Protein AF-A0A838S126-F1 (afdb_monomer)

Foldseek 3Di:
DPPPQALVNLVVLLVVLVVLLVVLVVVLVVPPDDPVVNVVSVVVNVVSVVSNLVSLVSSLVRQLVVLQVVLVVDDDLVSSLVSLVVNLVSLVVSCVVVVPPVVSVVSNLVSLQVNLVSQLVVLQVQLVVCVVVVVLVSSLVSLVSSLVSLPDPSHDPVCSVVSCVVSVVVNVVSVVCVVVPPDDDD

Mean predicted aligned error: 6.33 Å

Radius of gyration: 25.93 Å; Cα contacts (8 Å, |Δi|>4): 165; chains: 1; bounding box: 56×27×92 Å

Structure (mmCIF, N/CA/C/O backbone):
data_AF-A0A838S126-F1
#
_entry.id   AF-A0A838S126-F1
#
loop_
_atom_site.group_PDB
_atom_site.id
_atom_site.type_symbol
_atom_site.label_atom_id
_atom_site.label_alt_id
_atom_site.label_comp_id
_atom_site.label_asym_id
_atom_site.label_entity_id
_atom_site.label_seq_id
_atom_site.pdbx_PDB_ins_code
_atom_site.Cartn_x
_atom_site.Cartn_y
_atom_site.Cartn_z
_atom_site.occupancy
_atom_site.B_iso_or_equiv
_atom_site.auth_seq_id
_atom_site.auth_comp_id
_atom_site.auth_asym_id
_atom_site.auth_atom_id
_atom_site.pdbx_PDB_model_num
ATOM 1 N N . ALA A 1 1 ? 30.895 6.849 -4.716 1.00 35.38 1 ALA A N 1
ATOM 2 C CA . ALA A 1 1 ? 29.473 6.987 -4.363 1.00 35.38 1 ALA A CA 1
ATOM 3 C C . ALA A 1 1 ? 28.722 7.156 -5.668 1.00 35.38 1 ALA A C 1
ATOM 5 O O . ALA A 1 1 ? 28.837 8.210 -6.279 1.00 35.38 1 ALA A O 1
ATOM 6 N N . GLU A 1 2 ? 28.091 6.093 -6.163 1.00 40.19 2 GLU A N 1
ATOM 7 C CA . GLU A 1 2 ? 27.187 6.204 -7.308 1.00 40.19 2 GLU A CA 1
ATOM 8 C C . GLU A 1 2 ? 26.081 7.178 -6.904 1.00 40.19 2 GLU A C 1
ATOM 10 O O . GLU A 1 2 ? 25.404 6.978 -5.895 1.00 40.19 2 GLU A O 1
ATOM 15 N N . THR A 1 3 ? 25.970 8.292 -7.619 1.00 45.38 3 THR A N 1
ATOM 16 C CA . THR A 1 3 ? 24.831 9.200 -7.516 1.00 45.38 3 THR A CA 1
ATOM 17 C C . THR A 1 3 ? 23.592 8.384 -7.843 1.00 45.38 3 THR A C 1
ATOM 19 O O . THR A 1 3 ? 23.344 8.105 -9.014 1.00 45.38 3 THR A O 1
ATOM 22 N N . ALA A 1 4 ? 22.870 7.925 -6.819 1.00 55.38 4 ALA A N 1
ATOM 23 C CA . ALA A 1 4 ? 21.638 7.182 -7.016 1.00 55.38 4 ALA A CA 1
ATOM 24 C C . ALA A 1 4 ? 20.700 8.052 -7.857 1.00 55.38 4 ALA A C 1
ATOM 26 O O . ALA A 1 4 ? 20.307 9.141 -7.433 1.00 55.38 4 ALA A O 1
ATOM 27 N N . SER A 1 5 ? 20.423 7.594 -9.076 1.00 73.25 5 SER A N 1
ATOM 28 C CA . SER A 1 5 ? 19.479 8.230 -9.988 1.00 73.25 5 SER A CA 1
ATOM 29 C C . SER A 1 5 ? 18.145 8.380 -9.255 1.00 73.25 5 SER A C 1
ATOM 31 O O . SER A 1 5 ? 17.682 7.431 -8.621 1.00 73.25 5 SER A O 1
ATOM 33 N N . SER A 1 6 ? 17.534 9.568 -9.276 1.00 89.38 6 SER A N 1
ATOM 34 C CA . SER A 1 6 ? 16.227 9.759 -8.638 1.00 89.38 6 SER A CA 1
ATOM 35 C C . SER A 1 6 ? 15.175 8.868 -9.315 1.00 89.38 6 SER A C 1
ATOM 37 O O . SER A 1 6 ? 15.315 8.569 -10.504 1.00 89.38 6 SER A O 1
ATOM 39 N N . PRO A 1 7 ? 14.092 8.465 -8.629 1.00 91.62 7 PRO A N 1
ATOM 40 C 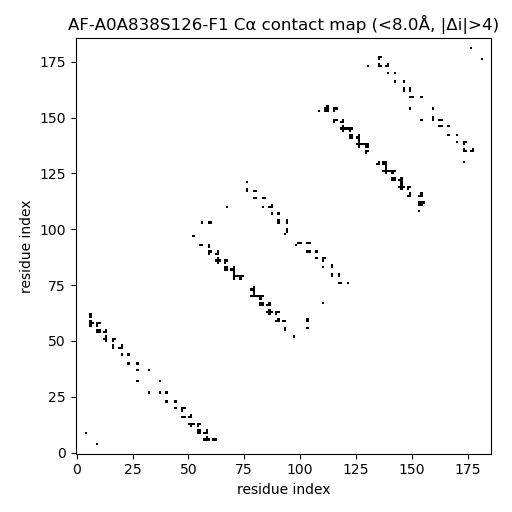CA . PRO A 1 7 ? 13.011 7.732 -9.285 1.00 91.62 7 PRO A CA 1
ATOM 41 C C . PRO A 1 7 ? 12.514 8.454 -10.543 1.00 91.62 7 PRO A C 1
ATOM 43 O O . PRO A 1 7 ? 12.372 7.825 -11.588 1.00 91.62 7 PRO A O 1
ATOM 46 N N . ASP A 1 8 ? 12.353 9.777 -10.473 1.00 92.94 8 ASP A N 1
ATOM 47 C CA . ASP A 1 8 ? 11.907 10.602 -11.602 1.00 92.94 8 ASP A CA 1
ATOM 48 C C . ASP A 1 8 ? 12.827 10.461 -12.822 1.00 92.94 8 ASP A C 1
ATOM 50 O O . ASP A 1 8 ? 12.349 10.282 -13.936 1.00 92.94 8 ASP A O 1
ATOM 54 N N . SER A 1 9 ? 14.146 10.395 -12.618 1.00 95.31 9 SER A N 1
ATOM 55 C CA . SER A 1 9 ? 15.081 10.173 -13.726 1.00 95.31 9 SER A CA 1
ATOM 56 C C . SER A 1 9 ? 14.910 8.802 -14.396 1.00 95.31 9 SER A C 1
ATOM 58 O O . SER A 1 9 ? 15.091 8.683 -15.605 1.00 95.31 9 SER A O 1
ATOM 60 N N . HIS A 1 10 ? 14.518 7.759 -13.652 1.00 95.81 10 HIS A N 1
ATOM 61 C CA . HIS A 1 10 ? 14.175 6.472 -14.263 1.00 95.81 10 HIS A CA 1
ATOM 62 C C . HIS A 1 10 ? 12.886 6.572 -15.085 1.00 95.81 10 HIS A C 1
ATOM 64 O O . HIS A 1 10 ? 12.816 5.973 -16.158 1.00 95.81 10 HIS A O 1
ATOM 70 N N . LEU A 1 11 ? 11.895 7.337 -14.623 1.00 96.00 11 LEU A N 1
ATOM 71 C CA . LEU A 1 11 ? 10.655 7.551 -15.368 1.00 96.00 11 LEU A CA 1
ATOM 72 C C . LEU A 1 11 ? 10.898 8.326 -16.671 1.00 96.00 11 LEU A C 1
ATOM 74 O O . LEU A 1 11 ? 10.398 7.928 -17.722 1.00 96.00 11 LEU A O 1
ATOM 78 N N . ASP A 1 12 ? 11.731 9.366 -16.629 1.00 96.88 12 ASP A N 1
ATOM 79 C CA . ASP A 1 12 ? 12.109 10.140 -17.815 1.00 96.88 12 ASP A CA 1
ATOM 80 C C . ASP A 1 12 ? 12.783 9.254 -18.871 1.00 96.88 12 ASP A C 1
ATOM 82 O O . ASP A 1 12 ? 12.416 9.267 -20.049 1.00 96.88 12 ASP A O 1
ATOM 86 N N . VAL A 1 13 ? 13.740 8.417 -18.450 1.00 97.06 13 VAL A N 1
ATOM 87 C CA . VAL A 1 13 ? 14.424 7.494 -19.368 1.00 97.06 13 VAL A CA 1
ATOM 88 C C . VAL A 1 13 ? 13.472 6.430 -19.913 1.00 97.06 13 VAL A C 1
ATOM 90 O O . VAL A 1 13 ? 13.573 6.075 -21.090 1.00 97.06 13 VAL A O 1
ATOM 93 N N . PHE A 1 14 ? 12.519 5.950 -19.113 1.00 97.12 14 PHE A N 1
ATOM 94 C CA . PHE A 1 14 ? 11.459 5.070 -19.602 1.00 97.12 14 PHE A CA 1
ATOM 95 C C . PHE A 1 14 ? 10.656 5.732 -20.732 1.00 97.12 14 PHE A C 1
ATOM 97 O O . PHE A 1 14 ? 10.507 5.127 -21.794 1.00 97.12 14 PHE A O 1
ATOM 104 N N . HIS A 1 15 ? 10.230 6.987 -20.573 1.00 97.19 15 HIS A N 1
ATOM 105 C CA . HIS A 1 15 ? 9.518 7.711 -21.630 1.00 97.19 15 HIS A CA 1
ATOM 106 C C . HIS A 1 15 ? 10.374 7.925 -22.886 1.00 97.19 15 HIS A C 1
ATOM 108 O O . HIS A 1 15 ? 9.878 7.775 -24.003 1.00 97.19 15 HIS A O 1
ATOM 114 N N . PHE A 1 16 ? 11.680 8.182 -22.746 1.00 97.50 16 PHE A N 1
ATOM 115 C CA . PHE A 1 16 ? 12.584 8.201 -23.903 1.00 97.50 16 PHE A CA 1
ATOM 116 C C . PHE A 1 16 ? 12.681 6.838 -24.601 1.00 97.50 16 PHE A C 1
ATOM 118 O O . PHE A 1 16 ? 12.715 6.790 -25.833 1.00 97.50 16 PHE A O 1
ATOM 125 N N . CYS A 1 17 ? 12.686 5.732 -23.848 1.00 96.88 17 CYS A N 1
ATOM 126 C CA . CYS A 1 17 ? 12.650 4.388 -24.428 1.00 96.88 17 CYS A CA 1
ATOM 127 C C . CYS A 1 17 ? 11.356 4.159 -25.219 1.00 96.88 17 CYS A C 1
ATOM 129 O O . CYS A 1 17 ? 11.428 3.676 -26.349 1.00 96.88 17 CYS A O 1
ATOM 131 N N . GLN A 1 18 ? 10.201 4.550 -24.673 1.00 96.50 18 GLN A N 1
ATOM 132 C CA . GLN A 1 18 ? 8.909 4.434 -25.360 1.00 96.50 18 GLN A CA 1
ATOM 133 C C . GLN A 1 18 ? 8.902 5.216 -26.677 1.00 96.50 18 GLN A C 1
ATOM 135 O O . GLN A 1 18 ? 8.665 4.634 -27.735 1.00 96.50 18 GLN A O 1
ATOM 140 N N . ASN A 1 19 ? 9.293 6.493 -26.639 1.00 96.69 19 ASN A N 1
ATOM 141 C CA . ASN A 1 19 ? 9.366 7.346 -27.829 1.00 96.69 19 ASN A CA 1
ATOM 142 C C . ASN A 1 19 ? 10.297 6.760 -28.909 1.00 96.69 19 ASN A C 1
ATOM 144 O O . ASN A 1 19 ? 10.014 6.813 -30.111 1.00 96.69 19 ASN A O 1
ATOM 148 N N . TYR A 1 20 ? 11.426 6.168 -28.501 1.00 95.94 20 TYR A N 1
ATOM 149 C CA . TYR A 1 20 ? 12.321 5.474 -29.426 1.00 95.94 20 TYR A CA 1
ATOM 150 C C . TYR A 1 20 ? 11.661 4.231 -30.041 1.00 95.94 20 TYR A C 1
ATOM 152 O O . TYR A 1 20 ? 11.766 4.000 -31.247 1.00 95.94 20 TYR A O 1
ATOM 160 N N . LEU A 1 21 ? 10.991 3.406 -29.235 1.00 95.56 21 LEU A N 1
ATOM 161 C CA . LEU A 1 21 ? 10.339 2.187 -29.714 1.00 95.56 21 LEU A CA 1
ATOM 162 C C . LEU A 1 21 ? 9.198 2.496 -30.687 1.00 95.56 21 LEU A C 1
ATOM 164 O O . LEU A 1 21 ? 9.102 1.822 -31.712 1.00 95.56 21 LEU A O 1
ATOM 168 N N . GLU A 1 22 ? 8.405 3.530 -30.411 1.00 95.00 22 GLU A N 1
ATOM 169 C CA . GLU A 1 22 ? 7.324 4.006 -31.280 1.00 95.00 22 GLU A CA 1
ATOM 170 C C . GLU A 1 22 ? 7.870 4.527 -32.617 1.00 95.00 22 GLU A C 1
ATOM 172 O O . GLU A 1 22 ? 7.528 4.000 -33.678 1.00 95.00 22 GLU A O 1
ATOM 177 N N . SER A 1 23 ? 8.814 5.473 -32.580 1.00 92.31 23 SER A N 1
ATOM 178 C CA . SER A 1 23 ? 9.401 6.056 -33.800 1.00 92.31 23 SER A CA 1
ATOM 179 C C . SER A 1 23 ? 10.120 5.022 -34.676 1.00 92.31 23 SER A C 1
ATOM 181 O O . SER A 1 23 ? 10.034 5.048 -35.908 1.00 92.31 23 SER A O 1
ATOM 183 N N . THR A 1 24 ? 10.815 4.058 -34.066 1.00 91.44 24 THR A N 1
ATOM 184 C CA . THR A 1 24 ? 11.485 2.985 -34.817 1.00 91.44 24 THR A CA 1
ATOM 185 C C . THR A 1 24 ? 10.523 1.923 -35.337 1.00 91.44 24 THR A C 1
ATOM 187 O O . THR A 1 24 ? 10.817 1.275 -36.349 1.00 91.44 24 THR A O 1
ATOM 190 N N . GLU A 1 25 ? 9.374 1.729 -34.693 1.00 89.31 25 GLU A N 1
ATOM 191 C CA . GLU A 1 25 ? 8.313 0.865 -35.196 1.00 89.31 25 GLU A CA 1
ATOM 192 C C . GLU A 1 25 ? 7.660 1.448 -36.447 1.00 89.31 25 GLU A C 1
ATOM 194 O O . GLU A 1 25 ? 7.535 0.741 -37.450 1.00 89.31 25 GLU A O 1
ATOM 199 N N . GLU A 1 26 ? 7.335 2.737 -36.428 1.00 86.50 26 GLU A N 1
ATOM 200 C CA . GLU A 1 26 ? 6.814 3.464 -37.588 1.00 86.50 26 GLU A CA 1
ATOM 201 C C . GLU A 1 26 ? 7.791 3.410 -38.769 1.00 86.50 26 GLU A C 1
ATOM 203 O O . GLU A 1 26 ? 7.417 3.010 -39.877 1.00 86.50 26 GLU A O 1
ATOM 208 N N . ALA A 1 27 ? 9.074 3.696 -38.520 1.00 84.88 27 ALA A N 1
ATOM 209 C CA . ALA A 1 27 ? 10.120 3.612 -39.538 1.00 84.88 27 ALA A CA 1
ATOM 210 C C . ALA A 1 27 ? 10.284 2.190 -40.107 1.00 84.88 27 ALA A C 1
ATOM 212 O O . ALA A 1 27 ? 10.560 2.019 -41.296 1.00 84.88 27 ALA A O 1
ATOM 213 N N . SER A 1 28 ? 10.089 1.158 -39.277 1.00 80.62 28 SER A N 1
ATOM 214 C CA . SER A 1 28 ? 10.142 -0.242 -39.718 1.00 80.62 28 SER A CA 1
ATOM 215 C C . SER A 1 28 ? 8.950 -0.618 -40.605 1.00 80.62 28 SER A C 1
ATOM 217 O O . SER A 1 28 ? 9.119 -1.399 -41.542 1.00 80.62 28 SER A O 1
ATOM 219 N N . ARG A 1 29 ? 7.758 -0.062 -40.343 1.00 83.00 29 ARG A N 1
ATOM 220 C CA . ARG A 1 29 ? 6.543 -0.297 -41.147 1.00 83.00 29 ARG A CA 1
ATOM 221 C C . ARG A 1 29 ? 6.591 0.395 -42.510 1.00 83.00 29 ARG A C 1
ATOM 223 O O . ARG A 1 29 ? 6.029 -0.128 -43.466 1.00 83.00 29 ARG A O 1
ATOM 230 N N . ALA A 1 30 ? 7.297 1.521 -42.626 1.00 80.00 30 ALA A N 1
ATOM 231 C CA . ALA A 1 30 ? 7.392 2.307 -43.860 1.00 80.00 30 ALA A CA 1
ATOM 232 C C . ALA A 1 30 ? 8.114 1.601 -45.037 1.00 80.00 30 ALA A C 1
ATOM 234 O O . ALA A 1 30 ? 8.206 2.179 -46.113 1.00 80.00 30 ALA A O 1
ATOM 235 N N . ASN A 1 31 ? 8.631 0.374 -44.853 1.00 68.31 31 ASN A N 1
ATOM 236 C CA . ASN A 1 31 ? 9.192 -0.563 -45.850 1.00 68.31 31 ASN A CA 1
ATOM 237 C C . ASN A 1 31 ? 10.276 -0.046 -46.829 1.00 68.31 31 ASN A C 1
ATOM 239 O O . ASN A 1 31 ? 10.775 -0.807 -47.654 1.00 68.31 31 ASN A O 1
ATOM 243 N N . ASN A 1 32 ? 10.728 1.199 -46.681 1.00 79.69 32 ASN A N 1
ATOM 244 C CA . ASN A 1 32 ? 11.699 1.859 -47.562 1.00 79.69 32 ASN A CA 1
ATOM 245 C C . ASN A 1 32 ? 13.164 1.673 -47.122 1.00 79.69 32 ASN A C 1
ATOM 247 O O . ASN A 1 32 ? 14.064 2.346 -47.623 1.00 79.69 32 ASN A O 1
ATOM 251 N N . LEU A 1 33 ? 13.428 0.790 -46.152 1.00 81.00 33 LEU A N 1
ATOM 252 C CA . LEU A 1 33 ? 14.756 0.627 -45.559 1.00 81.00 33 LEU A CA 1
ATOM 253 C C . LEU A 1 33 ? 15.524 -0.572 -46.152 1.00 81.00 33 LEU A C 1
ATOM 255 O O . LEU A 1 33 ? 14.969 -1.674 -46.257 1.00 81.00 33 LEU A O 1
ATOM 259 N N . PRO A 1 34 ? 16.826 -0.413 -46.461 1.00 86.31 34 PRO A N 1
ATOM 260 C CA . PRO A 1 34 ? 17.718 -1.528 -46.773 1.00 86.31 34 PRO A CA 1
ATOM 261 C C . PRO A 1 34 ? 17.726 -2.601 -45.666 1.00 86.31 34 PRO A C 1
ATOM 263 O O . PRO A 1 34 ? 17.531 -2.266 -44.491 1.00 86.31 34 PRO A O 1
ATOM 266 N N . PRO A 1 35 ? 17.967 -3.881 -46.004 1.00 83.38 35 PRO A N 1
ATOM 267 C CA . PRO A 1 35 ? 17.915 -4.995 -45.053 1.00 83.38 35 PRO A CA 1
ATOM 268 C C . PRO A 1 35 ? 18.889 -4.835 -43.875 1.00 83.38 35 PRO A C 1
ATOM 270 O O . PRO A 1 35 ? 18.504 -5.087 -42.734 1.00 83.38 35 PRO A O 1
ATOM 273 N N . ASP A 1 36 ? 20.098 -4.322 -44.109 1.00 86.00 36 ASP A N 1
ATOM 274 C CA . ASP A 1 36 ? 21.082 -4.098 -43.041 1.00 86.00 36 ASP A CA 1
ATOM 275 C C . ASP A 1 36 ? 20.594 -3.062 -42.025 1.00 86.00 36 ASP A C 1
ATOM 277 O O . ASP A 1 36 ? 20.631 -3.301 -40.818 1.00 86.00 36 ASP A O 1
ATOM 281 N N . LYS A 1 37 ? 20.020 -1.950 -42.506 1.00 85.88 37 LYS A N 1
ATOM 282 C CA . LYS A 1 37 ? 19.428 -0.921 -41.637 1.00 85.88 37 LYS A CA 1
ATOM 283 C C . LYS A 1 37 ? 18.242 -1.470 -40.841 1.00 85.88 37 LYS A C 1
ATOM 285 O O . LYS A 1 37 ? 18.113 -1.161 -39.657 1.00 85.88 37 LYS A O 1
ATOM 290 N N . ARG A 1 38 ? 17.406 -2.322 -41.450 1.00 85.50 38 ARG A N 1
ATOM 291 C CA . ARG A 1 38 ? 16.310 -3.015 -40.745 1.00 85.50 38 ARG A CA 1
ATOM 292 C C . ARG A 1 38 ? 16.833 -3.916 -39.626 1.00 85.50 38 ARG A C 1
ATOM 294 O O . ARG A 1 38 ? 16.293 -3.888 -38.522 1.00 85.50 38 ARG A O 1
ATOM 301 N N . ASN A 1 39 ? 17.903 -4.667 -39.878 1.00 87.38 39 ASN A N 1
ATOM 302 C CA . ASN A 1 39 ? 18.527 -5.526 -38.872 1.00 87.38 39 ASN A CA 1
ATOM 303 C C . ASN A 1 39 ? 19.115 -4.715 -37.708 1.00 87.38 39 ASN A C 1
ATOM 305 O O . ASN A 1 39 ? 18.907 -5.084 -36.550 1.00 87.38 39 ASN A O 1
ATOM 309 N N . THR A 1 40 ? 19.778 -3.588 -37.989 1.00 89.94 40 THR A N 1
ATOM 310 C CA . THR A 1 40 ? 20.300 -2.683 -36.953 1.00 89.94 40 THR A CA 1
ATOM 311 C C . THR A 1 40 ? 19.184 -2.096 -36.092 1.00 89.94 40 THR A C 1
ATOM 313 O O . THR A 1 40 ? 19.295 -2.119 -34.866 1.00 89.94 40 THR A O 1
ATOM 316 N N . ILE A 1 41 ? 18.092 -1.621 -36.705 1.00 89.75 41 ILE A N 1
ATOM 317 C CA . ILE A 1 41 ? 16.932 -1.084 -35.975 1.00 89.75 41 ILE A CA 1
ATOM 318 C C . ILE A 1 41 ? 16.306 -2.168 -35.099 1.00 89.75 41 ILE A C 1
ATOM 320 O O . ILE A 1 41 ? 16.063 -1.932 -33.919 1.00 89.75 41 ILE A O 1
ATOM 324 N N . ARG A 1 42 ? 16.106 -3.381 -35.629 1.00 89.38 42 ARG A N 1
ATOM 325 C CA . ARG A 1 42 ? 15.570 -4.505 -34.850 1.00 89.38 42 ARG A CA 1
ATOM 326 C C . ARG A 1 42 ? 16.443 -4.826 -33.634 1.00 89.38 42 ARG A C 1
ATOM 328 O O . ARG A 1 42 ? 15.918 -4.967 -32.535 1.00 89.38 42 ARG A O 1
ATOM 335 N N . ALA A 1 43 ? 17.763 -4.900 -33.813 1.00 90.81 43 ALA A N 1
ATOM 336 C CA . ALA A 1 43 ? 18.694 -5.141 -32.710 1.00 90.81 43 ALA A CA 1
ATOM 337 C C . ALA A 1 43 ? 18.698 -3.992 -31.684 1.00 90.81 43 ALA A C 1
ATOM 339 O O . ALA A 1 43 ? 18.822 -4.236 -30.486 1.00 90.81 43 ALA A O 1
ATOM 340 N N . GLY A 1 44 ? 18.548 -2.744 -32.140 1.00 92.81 44 GLY A N 1
ATOM 341 C CA . GLY A 1 44 ? 18.382 -1.575 -31.273 1.00 92.81 44 GLY A CA 1
ATOM 342 C C . GLY A 1 44 ? 17.112 -1.653 -30.429 1.00 92.81 44 GLY A C 1
ATOM 343 O O . GLY A 1 44 ? 17.187 -1.519 -29.211 1.00 92.81 44 GLY A O 1
ATOM 344 N N . ARG A 1 45 ? 15.969 -1.956 -31.055 1.00 94.50 45 ARG A N 1
ATOM 345 C CA . ARG A 1 45 ? 14.673 -2.117 -30.376 1.00 94.50 45 ARG A CA 1
ATOM 346 C C . ARG A 1 45 ? 14.721 -3.179 -29.285 1.00 94.50 45 ARG A C 1
ATOM 348 O O . ARG A 1 45 ? 14.210 -2.946 -28.198 1.00 94.50 45 ARG A O 1
ATOM 355 N N . GLU A 1 46 ? 15.375 -4.308 -29.540 1.00 94.00 46 GLU A N 1
ATOM 356 C CA . GLU A 1 46 ? 15.486 -5.372 -28.539 1.00 94.00 46 GLU A CA 1
ATOM 357 C C . GLU A 1 46 ? 16.284 -4.934 -27.300 1.00 94.00 46 GLU A C 1
ATOM 359 O O . GLU A 1 46 ? 15.881 -5.187 -26.163 1.00 94.00 46 GLU A O 1
ATOM 364 N N . ARG A 1 47 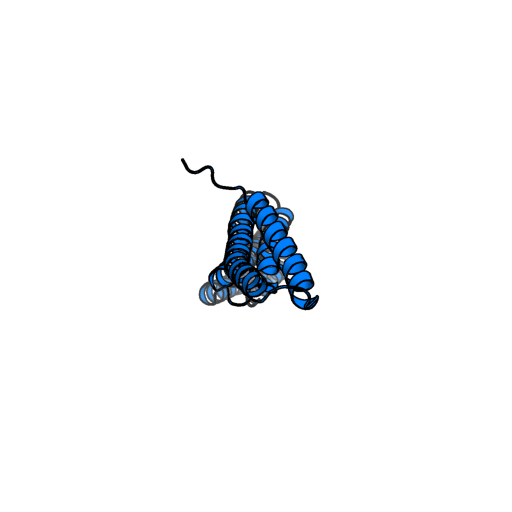? 17.370 -4.177 -27.503 1.00 95.12 47 ARG A N 1
ATOM 365 C CA . ARG A 1 47 ? 18.116 -3.574 -26.388 1.00 95.12 47 ARG A CA 1
ATOM 366 C C . ARG A 1 47 ? 17.270 -2.552 -25.631 1.00 95.12 47 ARG A C 1
ATOM 368 O O . ARG A 1 47 ? 17.262 -2.564 -24.403 1.00 95.12 47 ARG A O 1
ATOM 375 N N . VAL A 1 48 ? 16.538 -1.698 -26.347 1.00 96.94 48 VAL A N 1
ATOM 376 C CA . VAL A 1 48 ? 15.709 -0.658 -25.724 1.00 96.94 48 VAL A CA 1
ATOM 377 C C . VAL A 1 48 ? 14.528 -1.248 -24.957 1.00 96.94 48 VAL A C 1
ATOM 379 O O . VAL A 1 48 ? 14.233 -0.741 -23.888 1.00 96.94 48 VAL A O 1
ATOM 382 N N . ARG A 1 49 ? 13.922 -2.361 -25.388 1.00 95.75 49 ARG A N 1
ATOM 383 C CA . ARG A 1 49 ? 12.891 -3.065 -24.594 1.00 95.75 49 ARG A CA 1
ATOM 384 C C . ARG A 1 49 ? 13.413 -3.548 -23.243 1.00 95.75 49 ARG A C 1
ATOM 386 O O . ARG A 1 49 ? 12.723 -3.458 -22.231 1.00 95.75 49 ARG A O 1
ATOM 393 N N . THR A 1 50 ? 14.649 -4.046 -23.215 1.00 95.62 50 THR A N 1
ATOM 394 C CA . THR A 1 50 ? 15.294 -4.442 -21.955 1.00 95.62 50 THR A CA 1
ATOM 395 C C . TH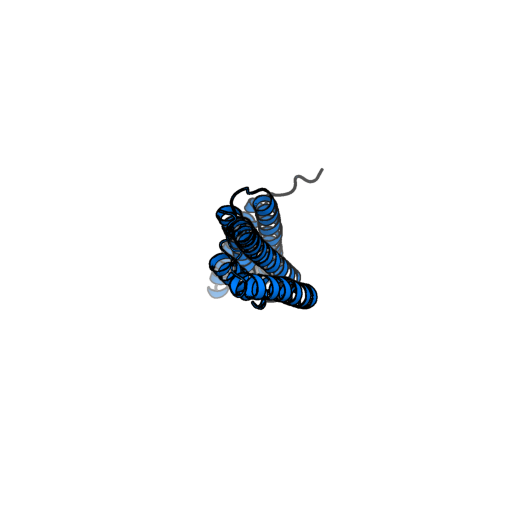R A 1 50 ? 15.491 -3.232 -21.036 1.00 95.62 50 THR A C 1
ATOM 397 O O . THR A 1 50 ? 15.214 -3.318 -19.839 1.00 95.62 50 THR A O 1
ATOM 400 N N . LEU A 1 51 ? 15.920 -2.094 -21.594 1.00 96.25 51 LEU A N 1
ATOM 401 C CA . LEU A 1 51 ? 16.089 -0.844 -20.847 1.00 96.25 51 LEU A CA 1
ATOM 402 C C . LEU A 1 51 ? 14.753 -0.271 -20.366 1.00 96.25 51 LEU A C 1
ATOM 404 O O . LEU A 1 51 ? 14.633 0.081 -19.199 1.00 96.25 51 LEU A O 1
ATOM 408 N N . GLU A 1 52 ? 13.739 -0.236 -21.226 1.00 96.69 52 GLU A N 1
ATOM 409 C CA . GLU A 1 52 ? 12.378 0.200 -20.911 1.00 96.69 52 GLU A CA 1
ATOM 410 C C . GLU A 1 52 ? 11.851 -0.545 -19.680 1.00 96.69 52 GLU A C 1
ATOM 412 O O . GLU A 1 52 ? 11.446 0.075 -18.693 1.00 96.69 52 GLU A O 1
ATOM 417 N N . LYS A 1 53 ? 11.949 -1.881 -19.701 1.00 95.88 53 LYS A N 1
ATOM 418 C CA . LYS A 1 53 ? 11.576 -2.722 -18.564 1.00 95.88 53 LYS A CA 1
ATOM 419 C C . LYS A 1 53 ? 12.385 -2.379 -17.318 1.00 95.88 53 LYS A C 1
ATOM 421 O O . LYS A 1 53 ? 11.813 -2.215 -16.242 1.00 95.88 53 LYS A O 1
ATOM 426 N N . HIS A 1 54 ? 13.704 -2.264 -17.442 1.00 95.81 54 HIS A N 1
ATOM 427 C CA . HIS A 1 54 ? 14.573 -1.935 -16.315 1.00 95.81 54 HIS A CA 1
ATOM 428 C C . HIS A 1 54 ? 14.193 -0.597 -15.659 1.00 95.81 54 HIS A C 1
ATOM 430 O O . HIS A 1 54 ? 14.051 -0.531 -14.435 1.00 95.81 54 HIS A O 1
ATOM 436 N N . HIS A 1 55 ? 14.001 0.452 -16.459 1.00 97.19 55 HIS A N 1
ATOM 437 C CA . HIS A 1 55 ? 13.700 1.791 -15.968 1.00 97.19 55 HIS A CA 1
ATOM 438 C C . HIS A 1 55 ? 12.317 1.870 -15.320 1.00 97.19 55 HIS A C 1
ATOM 440 O O . HIS A 1 55 ? 12.221 2.360 -14.194 1.00 97.19 55 HIS A O 1
ATOM 446 N N . LEU A 1 56 ? 11.274 1.307 -15.942 1.00 97.06 56 LEU A N 1
ATOM 447 C CA . LEU A 1 56 ? 9.927 1.336 -15.364 1.00 97.06 56 LEU A CA 1
ATOM 448 C C . LEU A 1 56 ? 9.849 0.573 -14.037 1.00 97.06 56 LEU A C 1
ATOM 450 O O . LEU A 1 56 ? 9.290 1.074 -13.059 1.00 97.06 56 LEU A O 1
ATOM 454 N N . LEU A 1 57 ? 10.431 -0.630 -13.980 1.00 96.38 57 LEU A N 1
ATOM 455 C CA . LEU A 1 57 ? 10.412 -1.442 -12.761 1.00 96.38 57 LEU A CA 1
ATOM 456 C C . LEU A 1 57 ? 11.225 -0.796 -11.633 1.00 96.38 57 LEU A C 1
ATOM 458 O O . LEU A 1 57 ? 10.832 -0.879 -10.469 1.00 96.38 57 LEU A O 1
ATOM 462 N N . THR A 1 58 ? 12.341 -0.141 -11.962 1.00 96.31 58 THR A N 1
ATOM 463 C CA . THR A 1 58 ? 13.169 0.559 -10.969 1.00 96.31 58 THR A CA 1
ATOM 464 C C . THR A 1 58 ? 12.462 1.803 -10.436 1.00 96.31 58 THR A C 1
ATOM 466 O O . THR A 1 58 ? 12.352 1.948 -9.219 1.00 96.31 58 THR A O 1
ATOM 469 N N . TRP A 1 59 ? 11.879 2.630 -11.314 1.00 97.69 59 TRP A N 1
ATOM 470 C CA . TRP A 1 59 ? 11.055 3.772 -10.906 1.00 97.69 59 TRP A CA 1
ATOM 471 C C . TRP A 1 59 ? 9.930 3.351 -9.960 1.00 97.69 59 TRP A C 1
ATOM 473 O O . TRP A 1 59 ? 9.776 3.945 -8.891 1.00 97.69 59 TRP A O 1
ATOM 483 N N . ALA A 1 60 ? 9.157 2.324 -10.325 1.00 97.94 60 ALA A N 1
ATOM 484 C CA . ALA A 1 60 ? 8.015 1.890 -9.529 1.00 97.94 60 ALA A CA 1
ATOM 485 C C . ALA A 1 60 ? 8.448 1.407 -8.143 1.00 97.94 60 ALA A C 1
ATOM 487 O O . ALA A 1 60 ? 7.844 1.804 -7.147 1.00 97.94 60 ALA A O 1
ATOM 488 N N . ARG A 1 61 ? 9.529 0.615 -8.076 1.00 96.81 61 ARG A N 1
ATOM 489 C CA . ARG A 1 61 ? 10.104 0.103 -6.825 1.00 96.81 61 ARG A CA 1
ATOM 490 C C . ARG A 1 61 ? 10.581 1.227 -5.906 1.00 96.81 61 ARG A C 1
ATOM 492 O O . ARG A 1 61 ? 10.268 1.226 -4.715 1.00 96.81 61 ARG A O 1
ATOM 499 N N . ASP A 1 62 ? 11.359 2.171 -6.427 1.00 97.00 62 ASP A N 1
ATOM 500 C CA . ASP A 1 62 ? 11.922 3.234 -5.595 1.00 97.00 62 ASP A CA 1
ATOM 501 C C . ASP A 1 62 ? 10.869 4.268 -5.191 1.00 97.00 62 ASP A C 1
ATOM 503 O O . ASP A 1 62 ? 10.827 4.667 -4.024 1.00 97.00 62 ASP A O 1
ATOM 507 N N . SER A 1 63 ? 9.959 4.626 -6.101 1.00 97.94 63 SER A N 1
ATOM 508 C CA . SER A 1 63 ? 8.838 5.524 -5.802 1.00 97.94 63 SER A CA 1
ATOM 509 C C . SER A 1 63 ? 7.925 4.932 -4.734 1.00 97.94 63 SER A C 1
ATOM 511 O O . SER A 1 63 ? 7.614 5.603 -3.747 1.00 97.94 63 SER A O 1
ATOM 513 N N . SER A 1 64 ? 7.538 3.656 -4.868 1.00 98.12 64 SER A N 1
ATOM 514 C CA . SER A 1 64 ? 6.681 3.000 -3.879 1.00 98.12 64 SER A CA 1
ATOM 515 C C . SER A 1 64 ? 7.367 2.902 -2.517 1.00 98.12 64 SER A C 1
ATOM 517 O O . SER A 1 64 ? 6.720 3.106 -1.488 1.00 98.12 64 SER A O 1
ATOM 519 N N . ARG A 1 65 ? 8.681 2.643 -2.483 1.00 97.38 65 ARG A N 1
ATOM 520 C CA . ARG A 1 65 ? 9.469 2.592 -1.244 1.00 97.38 65 ARG A CA 1
ATOM 521 C C . ARG A 1 65 ? 9.522 3.949 -0.542 1.00 97.38 65 ARG A C 1
ATOM 523 O O . ARG A 1 65 ? 9.267 4.015 0.662 1.00 97.38 65 ARG A O 1
ATOM 530 N N . ILE A 1 66 ? 9.816 5.022 -1.277 1.00 97.75 66 ILE A N 1
ATOM 531 C CA . ILE A 1 66 ? 9.869 6.386 -0.730 1.00 97.75 66 ILE A CA 1
ATOM 532 C C . ILE A 1 66 ? 8.500 6.796 -0.183 1.00 97.75 66 ILE A C 1
ATOM 534 O O . ILE A 1 66 ? 8.412 7.219 0.970 1.00 97.75 66 ILE A O 1
ATOM 538 N N . LEU A 1 67 ? 7.433 6.598 -0.963 1.00 98.31 67 LEU A N 1
ATOM 539 C CA . LEU A 1 67 ? 6.065 6.929 -0.559 1.00 98.31 67 LEU A CA 1
ATOM 540 C C . LEU A 1 67 ? 5.608 6.107 0.651 1.00 98.31 67 LEU A C 1
ATOM 542 O O . LEU A 1 67 ? 4.981 6.644 1.559 1.00 98.31 67 LEU A O 1
ATOM 546 N N . THR A 1 68 ? 5.960 4.822 0.727 1.00 98.00 68 THR A N 1
ATOM 547 C CA . THR A 1 68 ? 5.623 3.983 1.891 1.00 98.00 68 THR A CA 1
ATOM 548 C C . THR A 1 68 ? 6.318 4.481 3.157 1.00 98.00 68 THR A C 1
ATOM 550 O O . THR A 1 68 ? 5.698 4.582 4.216 1.00 98.00 68 THR A O 1
ATOM 553 N N . HIS A 1 69 ? 7.594 4.852 3.059 1.00 98.00 69 HIS A N 1
ATOM 554 C CA . HIS A 1 69 ? 8.330 5.428 4.181 1.00 98.00 69 HIS A CA 1
ATOM 555 C C . HIS A 1 69 ? 7.792 6.812 4.583 1.00 98.00 69 HIS A C 1
ATOM 557 O O . HIS A 1 69 ? 7.697 7.125 5.770 1.00 98.00 69 HIS A O 1
ATOM 563 N N . GLU A 1 70 ? 7.382 7.638 3.620 1.0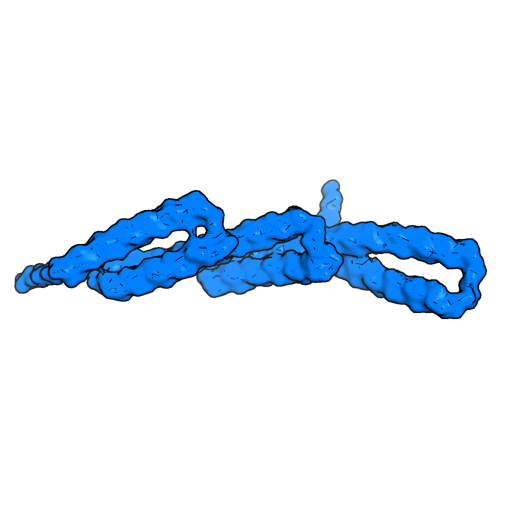0 98.19 70 GLU A N 1
ATOM 564 C CA . GLU A 1 70 ? 6.698 8.903 3.894 1.00 98.19 70 GLU A CA 1
ATOM 565 C C . GLU A 1 70 ? 5.352 8.671 4.596 1.00 98.19 70 GLU A C 1
ATOM 567 O O . GLU A 1 70 ? 5.061 9.325 5.599 1.00 98.19 70 GLU A O 1
ATOM 572 N N . ALA A 1 71 ? 4.568 7.691 4.137 1.00 98.38 71 ALA A N 1
ATOM 573 C CA . ALA A 1 71 ? 3.300 7.309 4.744 1.00 98.38 71 ALA A CA 1
ATOM 574 C C . ALA A 1 71 ? 3.477 6.917 6.217 1.00 98.38 71 ALA A C 1
ATOM 576 O O . ALA A 1 71 ? 2.714 7.373 7.063 1.00 98.38 71 ALA A O 1
ATOM 577 N N . GLN A 1 72 ? 4.513 6.146 6.559 1.00 97.06 72 GLN A N 1
ATOM 578 C CA . GLN A 1 72 ? 4.813 5.776 7.949 1.00 97.06 72 GLN A CA 1
ATOM 579 C C . GLN A 1 72 ? 5.057 6.991 8.859 1.00 97.06 72 GLN A C 1
ATOM 581 O O . GLN A 1 72 ? 4.706 6.951 10.040 1.00 97.06 72 GLN A O 1
ATOM 586 N N . LYS A 1 73 ? 5.609 8.081 8.311 1.00 97.75 73 LYS A N 1
ATOM 587 C CA . LYS A 1 73 ? 5.925 9.318 9.043 1.00 97.75 73 LYS A CA 1
ATOM 588 C C . LYS A 1 73 ? 4.747 10.280 9.191 1.00 97.75 73 LYS A C 1
ATOM 590 O O . LYS A 1 73 ? 4.841 11.229 9.969 1.00 97.75 73 LYS A O 1
ATOM 595 N N . ARG A 1 74 ? 3.647 10.088 8.456 1.00 97.75 74 ARG A N 1
ATOM 596 C CA . ARG A 1 74 ? 2.470 10.966 8.563 1.00 97.75 74 ARG A CA 1
ATOM 597 C C . ARG A 1 74 ? 1.832 10.851 9.948 1.00 97.75 74 ARG A C 1
ATOM 599 O O . ARG A 1 74 ? 1.813 9.782 10.547 1.00 97.75 74 ARG A O 1
ATOM 606 N N . VAL A 1 75 ? 1.255 11.944 10.448 1.00 96.00 75 VAL A N 1
ATOM 607 C CA . VAL A 1 75 ? 0.557 11.950 11.748 1.00 96.00 75 VAL A CA 1
ATOM 608 C C . VAL A 1 75 ? -0.901 11.520 11.589 1.00 96.00 75 VAL A C 1
ATOM 610 O O . VAL A 1 75 ? -1.388 10.672 12.335 1.00 96.00 75 VAL A O 1
ATOM 613 N N . ARG A 1 76 ? -1.608 12.082 10.603 1.00 97.25 76 ARG A N 1
ATOM 614 C CA . ARG A 1 76 ? -3.032 11.810 10.383 1.00 97.25 76 ARG A CA 1
ATOM 615 C C . ARG A 1 76 ? -3.230 10.498 9.633 1.00 97.25 76 ARG A C 1
ATOM 617 O O . ARG A 1 76 ? -2.535 10.219 8.662 1.00 97.25 76 ARG A O 1
ATOM 624 N N . VAL A 1 77 ? -4.227 9.721 10.056 1.00 96.75 77 VAL A N 1
ATOM 625 C CA . VAL A 1 77 ? -4.593 8.438 9.430 1.00 96.75 77 VAL A CA 1
ATOM 626 C C . VAL A 1 77 ? -4.990 8.612 7.962 1.00 96.75 77 VAL A C 1
ATOM 628 O O . VAL A 1 77 ? -4.598 7.792 7.137 1.00 96.75 77 VAL A O 1
ATOM 631 N N . SER A 1 78 ? -5.710 9.689 7.625 1.00 97.06 78 SER A N 1
ATOM 632 C CA . SER A 1 78 ? -6.043 10.039 6.236 1.00 97.06 78 SER A CA 1
ATOM 633 C C . SER A 1 78 ? -4.788 10.142 5.376 1.00 97.06 78 SER A C 1
ATOM 635 O O . SER A 1 78 ? -4.673 9.445 4.374 1.00 97.06 78 SER A O 1
ATOM 637 N N . ASP A 1 79 ? -3.816 10.927 5.834 1.00 98.12 79 ASP A N 1
ATOM 638 C CA . ASP A 1 79 ? -2.606 11.248 5.083 1.00 98.12 79 ASP A CA 1
ATOM 639 C C . ASP A 1 79 ? -1.703 10.009 4.961 1.00 98.12 79 ASP A C 1
ATOM 641 O O . ASP A 1 79 ? -1.078 9.797 3.921 1.00 98.12 79 ASP A O 1
ATOM 645 N N . LYS A 1 80 ? -1.663 9.156 6.002 1.00 98.25 80 LYS A N 1
ATOM 646 C CA . LYS A 1 80 ? -1.007 7.834 5.956 1.00 98.25 80 LYS A CA 1
ATOM 647 C C . LYS A 1 80 ? -1.576 6.986 4.819 1.00 98.25 80 LYS A C 1
ATOM 649 O O . LYS A 1 80 ? -0.821 6.465 4.003 1.00 98.25 80 LYS A O 1
ATOM 654 N N . ILE A 1 81 ? -2.901 6.846 4.778 1.00 97.50 81 ILE A N 1
ATOM 655 C CA . ILE A 1 81 ? -3.598 5.998 3.803 1.00 97.50 81 ILE A CA 1
ATOM 656 C C . ILE A 1 81 ? -3.466 6.575 2.393 1.00 97.50 81 ILE A C 1
ATOM 658 O O . ILE A 1 81 ? -3.174 5.830 1.464 1.00 97.50 81 ILE A O 1
ATOM 662 N N . GLU A 1 82 ? -3.645 7.884 2.229 1.00 98.44 82 GLU A N 1
ATOM 663 C CA . GLU A 1 82 ? -3.498 8.569 0.944 1.00 98.44 82 GLU A CA 1
ATOM 664 C C . GLU A 1 82 ? -2.085 8.392 0.376 1.00 98.44 82 GLU A C 1
ATOM 666 O O . GLU A 1 82 ? -1.921 7.954 -0.761 1.00 98.44 82 GLU A O 1
ATOM 671 N N . THR A 1 83 ? -1.053 8.640 1.190 1.00 98.62 83 THR A N 1
ATOM 672 C CA . THR A 1 83 ? 0.346 8.491 0.759 1.00 98.62 83 THR A CA 1
ATOM 673 C C . THR A 1 83 ? 0.668 7.030 0.403 1.00 98.62 83 THR A C 1
ATOM 675 O O . THR A 1 83 ? 1.339 6.770 -0.593 1.00 98.62 83 THR A O 1
ATOM 678 N N . ALA A 1 84 ? 0.147 6.059 1.160 1.00 98.25 84 ALA A N 1
ATOM 679 C CA . ALA A 1 84 ? 0.324 4.639 0.854 1.00 98.25 84 ALA A CA 1
ATOM 680 C C . ALA A 1 84 ? -0.430 4.194 -0.413 1.00 98.25 84 ALA A C 1
ATOM 682 O O . ALA A 1 84 ? 0.089 3.384 -1.177 1.00 98.25 84 ALA A O 1
ATOM 683 N N . ASN A 1 85 ? -1.622 4.736 -0.684 1.00 98.31 85 ASN A N 1
ATOM 684 C CA . ASN A 1 85 ? -2.343 4.459 -1.931 1.00 98.31 85 ASN A CA 1
ATOM 685 C C . ASN A 1 85 ? -1.570 4.970 -3.151 1.00 98.31 85 ASN A C 1
ATOM 687 O O . ASN A 1 85 ? -1.460 4.242 -4.131 1.00 98.31 85 ASN A O 1
ATOM 691 N N . ARG A 1 86 ? -0.941 6.149 -3.065 1.00 98.56 86 ARG A N 1
ATOM 692 C CA . ARG A 1 86 ? -0.051 6.647 -4.129 1.00 98.56 86 ARG A CA 1
ATOM 693 C C . ARG A 1 86 ? 1.110 5.685 -4.406 1.00 98.56 86 ARG A C 1
ATOM 695 O O . ARG A 1 86 ? 1.484 5.484 -5.555 1.00 98.56 86 ARG A O 1
ATOM 702 N N . ALA A 1 87 ? 1.651 5.036 -3.371 1.00 98.50 87 ALA A N 1
ATOM 703 C CA . ALA A 1 87 ? 2.673 4.002 -3.548 1.00 98.50 87 ALA A CA 1
ATOM 704 C C . ALA A 1 87 ? 2.136 2.783 -4.325 1.00 98.50 87 ALA A C 1
ATOM 706 O O . ALA A 1 87 ? 2.833 2.247 -5.186 1.00 98.50 87 ALA A O 1
ATOM 707 N N . VAL A 1 88 ? 0.892 2.368 -4.054 1.00 97.94 88 VAL A N 1
ATOM 708 C CA . VAL A 1 88 ? 0.205 1.305 -4.809 1.00 97.94 88 VAL A CA 1
ATOM 709 C C . VAL A 1 88 ? -0.031 1.723 -6.261 1.00 97.94 88 VAL A C 1
ATOM 711 O O . VAL A 1 88 ? 0.185 0.912 -7.154 1.00 97.94 88 VAL A O 1
ATOM 714 N N . GLU A 1 89 ? -0.406 2.975 -6.518 1.00 98.25 89 GLU A N 1
ATOM 715 C CA . GLU A 1 89 ? -0.632 3.502 -7.872 1.00 98.25 89 GLU A CA 1
ATOM 716 C C . GLU A 1 89 ? 0.639 3.482 -8.737 1.00 98.25 89 GLU A C 1
ATOM 718 O O . GLU A 1 89 ? 0.567 3.144 -9.924 1.00 98.25 89 GLU A O 1
ATOM 723 N N . CYS A 1 90 ? 1.812 3.773 -8.159 1.00 97.56 90 CYS A N 1
ATOM 724 C CA . CYS A 1 90 ? 3.098 3.611 -8.850 1.00 97.56 90 CYS A CA 1
ATOM 725 C C . CYS A 1 90 ? 3.319 2.154 -9.289 1.00 97.56 90 CYS A C 1
ATOM 727 O O . CYS A 1 90 ? 3.662 1.893 -10.443 1.00 97.56 90 CYS A O 1
ATOM 729 N N . LEU A 1 91 ? 3.074 1.199 -8.384 1.00 98.12 91 LEU A N 1
ATOM 730 C CA . LEU A 1 91 ? 3.208 -0.231 -8.676 1.00 98.12 91 LEU A CA 1
ATOM 731 C C . LEU A 1 91 ? 2.188 -0.693 -9.720 1.00 98.12 91 LEU A C 1
ATOM 733 O O . LEU A 1 91 ? 2.552 -1.398 -10.658 1.00 98.12 91 LEU A O 1
ATOM 737 N N . ASP A 1 92 ? 0.932 -0.259 -9.605 1.00 97.81 92 ASP A N 1
ATOM 738 C CA . ASP A 1 92 ? -0.128 -0.571 -10.566 1.00 97.81 92 ASP A CA 1
ATOM 739 C C . ASP A 1 92 ? 0.187 -0.030 -11.962 1.00 97.81 92 ASP A C 1
ATOM 741 O O . ASP A 1 92 ? -0.103 -0.690 -12.958 1.00 97.81 92 ASP A O 1
ATOM 745 N N . SER A 1 93 ? 0.813 1.142 -12.054 1.00 96.75 93 SER A N 1
ATOM 746 C CA . SER A 1 93 ? 1.218 1.726 -13.335 1.00 96.75 93 SER A CA 1
ATOM 747 C C . SER A 1 93 ? 2.273 0.874 -14.042 1.00 96.75 93 SER A C 1
ATOM 749 O O . SER A 1 93 ? 2.151 0.629 -15.240 1.00 96.75 93 SER A O 1
ATOM 751 N N . ALA A 1 94 ? 3.255 0.345 -13.307 1.00 97.31 94 ALA A N 1
ATOM 752 C CA . ALA A 1 94 ? 4.245 -0.569 -13.872 1.00 97.31 94 ALA A CA 1
ATOM 753 C C . ALA A 1 94 ? 3.667 -1.958 -14.185 1.00 97.31 94 ALA A C 1
ATOM 755 O O . ALA A 1 94 ? 3.948 -2.512 -15.247 1.00 97.31 94 ALA A O 1
ATOM 756 N N . LEU A 1 95 ? 2.819 -2.503 -13.308 1.00 97.06 95 LEU A N 1
ATOM 757 C CA . LEU A 1 95 ? 2.188 -3.817 -13.487 1.00 97.06 95 LEU A CA 1
ATOM 758 C C . LEU A 1 95 ? 1.208 -3.860 -14.671 1.00 97.06 95 LEU A C 1
ATOM 760 O O . LEU A 1 95 ? 0.975 -4.932 -15.217 1.00 97.06 95 LEU A O 1
ATOM 764 N N . LYS A 1 96 ? 0.666 -2.717 -15.115 1.00 96.75 96 LYS A N 1
ATOM 765 C CA . LYS A 1 96 ? -0.101 -2.632 -16.374 1.00 96.75 96 LYS A CA 1
ATOM 766 C C . LYS A 1 96 ? 0.746 -2.965 -17.604 1.00 96.75 96 LYS A C 1
ATOM 768 O O . LYS A 1 96 ? 0.212 -3.505 -18.566 1.00 96.75 96 LYS A O 1
ATOM 773 N N . VAL A 1 97 ? 2.036 -2.623 -17.579 1.00 95.25 97 VAL A N 1
ATOM 774 C CA . VAL A 1 97 ? 2.973 -2.847 -18.693 1.00 95.25 97 VAL A CA 1
ATOM 775 C C . VAL A 1 97 ? 3.704 -4.181 -18.529 1.00 95.25 97 VAL A C 1
ATOM 777 O O . VAL A 1 97 ? 3.858 -4.927 -19.492 1.00 95.25 97 VAL A O 1
ATOM 780 N N 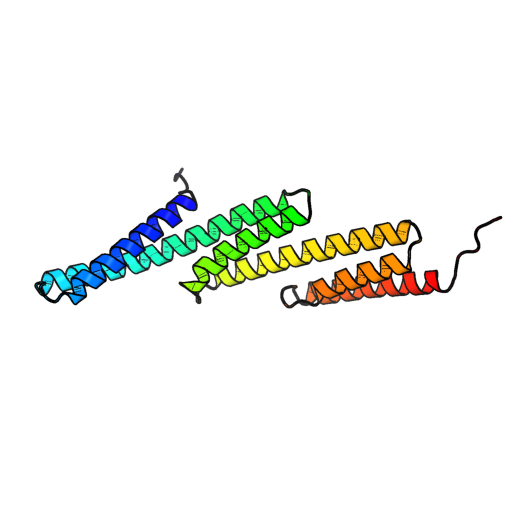. PHE A 1 98 ? 4.106 -4.516 -17.299 1.00 94.31 98 PHE A N 1
ATOM 781 C CA . PHE A 1 98 ? 4.809 -5.755 -16.962 1.00 94.31 98 PHE A CA 1
ATOM 782 C C . PHE A 1 98 ? 4.093 -6.508 -15.821 1.00 94.31 98 PHE A C 1
ATOM 784 O O . PHE A 1 98 ? 4.536 -6.431 -14.673 1.00 94.31 98 PHE A O 1
ATOM 791 N N . PRO A 1 99 ? 3.010 -7.259 -16.114 1.00 94.12 99 PRO A N 1
ATOM 792 C CA . PRO A 1 99 ? 2.219 -7.967 -15.096 1.00 94.12 99 PRO A CA 1
ATOM 793 C C . PRO A 1 99 ? 2.996 -9.053 -14.338 1.00 94.12 99 PRO A C 1
ATOM 795 O O . PRO A 1 99 ? 2.761 -9.289 -13.155 1.00 94.12 99 PRO A O 1
ATOM 798 N N . GLU A 1 100 ? 3.959 -9.676 -15.018 1.00 91.75 100 GLU A N 1
ATOM 799 C CA . GLU A 1 100 ? 4.761 -10.813 -14.544 1.00 91.75 100 GLU A CA 1
ATOM 800 C C . GLU A 1 100 ? 5.930 -10.400 -13.626 1.00 91.75 100 GLU A C 1
ATOM 802 O O . GLU A 1 100 ? 6.935 -11.101 -13.554 1.00 91.75 100 GLU A O 1
ATOM 807 N N . ALA A 1 101 ? 5.871 -9.231 -12.978 1.00 93.38 101 ALA A N 1
ATOM 808 C CA . ALA A 1 101 ? 6.910 -8.761 -12.059 1.00 93.38 101 ALA A CA 1
ATOM 809 C C . ALA A 1 101 ? 6.579 -9.189 -10.610 1.00 93.38 101 ALA A C 1
ATOM 811 O O . ALA A 1 101 ? 5.841 -8.468 -9.923 1.00 93.38 101 ALA A O 1
ATOM 812 N N . PRO A 1 102 ? 7.073 -10.349 -10.119 1.00 91.88 102 PRO A N 1
ATOM 813 C CA . PRO A 1 102 ? 6.688 -10.882 -8.812 1.00 91.88 102 PRO A CA 1
ATOM 814 C C . PRO A 1 102 ? 7.059 -9.934 -7.668 1.00 91.88 102 PRO A C 1
ATOM 816 O O . PRO A 1 102 ? 6.242 -9.716 -6.775 1.00 91.88 102 PRO A O 1
ATOM 819 N N . GLU A 1 103 ? 8.217 -9.272 -7.734 1.00 91.62 103 GLU A N 1
ATOM 820 C CA . GLU A 1 103 ? 8.684 -8.390 -6.659 1.00 91.62 103 GLU A CA 1
ATOM 821 C C . GLU A 1 103 ? 7.773 -7.163 -6.477 1.00 91.62 103 GLU A C 1
ATOM 823 O O . GLU A 1 103 ? 7.601 -6.656 -5.363 1.00 91.62 103 GLU A O 1
ATOM 828 N N . LEU A 1 104 ? 7.156 -6.677 -7.564 1.00 95.31 104 LEU A N 1
ATOM 829 C CA . LEU A 1 104 ? 6.195 -5.573 -7.493 1.00 95.31 104 LEU A CA 1
ATOM 830 C C . LEU A 1 104 ? 4.850 -6.033 -6.924 1.00 95.31 104 LEU A C 1
ATOM 832 O O . LEU A 1 104 ? 4.235 -5.290 -6.158 1.00 95.31 104 LEU A O 1
ATOM 836 N N . ASN A 1 105 ? 4.407 -7.251 -7.249 1.00 94.94 105 ASN A N 1
ATOM 837 C CA . ASN A 1 105 ? 3.196 -7.834 -6.670 1.00 94.94 105 ASN A CA 1
ATOM 838 C C . ASN A 1 105 ? 3.344 -8.059 -5.157 1.00 94.94 105 ASN A C 1
ATOM 840 O O . ASN A 1 105 ? 2.447 -7.695 -4.395 1.00 94.94 105 ASN A O 1
ATOM 844 N N . GLU A 1 106 ? 4.492 -8.571 -4.711 1.00 94.12 106 GLU A N 1
ATOM 845 C CA . GLU A 1 106 ? 4.818 -8.720 -3.288 1.00 94.12 106 GLU A CA 1
ATOM 846 C C . GLU A 1 106 ? 4.851 -7.365 -2.570 1.00 94.12 106 GLU A C 1
ATOM 848 O O . GLU A 1 106 ? 4.210 -7.187 -1.532 1.00 94.12 106 GLU A O 1
ATOM 853 N N . SER A 1 107 ? 5.524 -6.372 -3.161 1.00 96.06 107 SER A N 1
ATOM 854 C CA . SER A 1 107 ? 5.573 -5.008 -2.617 1.00 96.06 107 SER A CA 1
ATOM 855 C C . SER A 1 107 ? 4.173 -4.397 -2.501 1.00 96.06 107 SER A C 1
ATOM 857 O O . SER A 1 107 ? 3.827 -3.786 -1.489 1.00 96.06 107 SER A O 1
ATOM 859 N N . LYS A 1 108 ? 3.328 -4.599 -3.516 1.00 96.00 108 LYS A N 1
ATOM 860 C CA . LYS A 1 108 ? 1.941 -4.127 -3.539 1.00 96.00 108 LYS A CA 1
ATOM 861 C C . LYS A 1 108 ? 1.101 -4.787 -2.449 1.00 96.00 108 LYS A C 1
ATOM 863 O O . LYS A 1 108 ? 0.313 -4.098 -1.799 1.00 96.00 108 LYS A O 1
ATOM 868 N N . LEU A 1 109 ? 1.265 -6.092 -2.230 1.00 94.12 109 LEU A N 1
ATOM 869 C CA . LEU A 1 109 ? 0.595 -6.806 -1.144 1.00 94.12 109 LEU A CA 1
ATOM 870 C C . LEU A 1 109 ? 1.021 -6.252 0.221 1.00 94.12 109 LEU A C 1
ATOM 872 O O . LEU A 1 109 ? 0.155 -5.891 1.014 1.00 94.12 109 LEU A O 1
ATOM 876 N N . ALA A 1 110 ? 2.323 -6.076 0.454 1.00 94.75 110 ALA A N 1
ATOM 877 C CA . ALA A 1 110 ? 2.846 -5.529 1.706 1.00 94.75 110 ALA A CA 1
ATOM 878 C C . ALA A 1 110 ? 2.326 -4.107 2.002 1.00 94.75 110 ALA A C 1
ATOM 880 O O . ALA A 1 110 ? 1.990 -3.778 3.141 1.00 94.75 110 ALA A O 1
ATOM 881 N N . ILE A 1 111 ? 2.195 -3.250 0.983 1.00 96.69 111 ILE A N 1
ATOM 882 C CA . ILE A 1 111 ? 1.627 -1.903 1.163 1.00 96.69 111 ILE A CA 1
ATOM 883 C C . ILE A 1 111 ? 0.122 -1.976 1.468 1.00 96.69 111 ILE A C 1
ATOM 885 O O . ILE A 1 111 ? -0.382 -1.209 2.292 1.00 96.69 111 ILE A O 1
ATOM 889 N N . ARG A 1 112 ? -0.614 -2.913 0.860 1.00 95.81 112 ARG A N 1
ATOM 890 C CA . ARG A 1 112 ? -2.035 -3.135 1.180 1.00 95.81 112 ARG A CA 1
ATOM 891 C C . ARG A 1 112 ? -2.227 -3.677 2.599 1.00 95.81 112 ARG A C 1
ATOM 893 O O . ARG A 1 112 ? -3.132 -3.209 3.290 1.00 95.81 112 ARG A O 1
ATOM 900 N N . GLU A 1 113 ? -1.353 -4.573 3.054 1.00 93.81 113 GLU A N 1
ATOM 901 C CA . GLU A 1 113 ? -1.277 -5.020 4.453 1.00 93.81 113 GLU A CA 1
ATOM 902 C C . GLU A 1 113 ? -1.030 -3.836 5.396 1.00 93.81 113 GLU A C 1
ATOM 904 O O . GLU A 1 113 ? -1.741 -3.663 6.391 1.00 93.81 113 GLU A O 1
ATOM 909 N N . PHE A 1 114 ? -0.085 -2.956 5.051 1.00 95.31 114 PHE A N 1
ATOM 910 C CA . PHE A 1 114 ? 0.164 -1.729 5.803 1.00 95.31 114 PHE A CA 1
ATOM 911 C C . PHE A 1 114 ? -1.092 -0.846 5.887 1.00 95.31 114 PHE A C 1
ATOM 913 O O . PHE A 1 114 ? -1.491 -0.455 6.985 1.00 95.31 114 PHE A O 1
ATOM 920 N N . ILE A 1 115 ? -1.778 -0.589 4.769 1.00 95.94 115 ILE A N 1
ATOM 921 C CA . ILE A 1 115 ? -3.025 0.196 4.752 1.00 95.94 115 ILE A CA 1
ATOM 922 C C . ILE A 1 115 ? -4.098 -0.443 5.643 1.00 95.94 115 ILE A C 1
ATOM 924 O O . ILE A 1 115 ? -4.769 0.265 6.401 1.00 95.94 115 ILE A O 1
ATOM 928 N N . ALA A 1 116 ? -4.272 -1.764 5.563 1.00 94.25 116 ALA A N 1
ATOM 929 C CA . ALA A 1 116 ? -5.231 -2.486 6.391 1.00 94.25 116 ALA A CA 1
ATOM 930 C C . ALA A 1 116 ? -4.893 -2.341 7.882 1.00 94.25 116 ALA A C 1
ATOM 932 O O . ALA A 1 116 ? -5.761 -1.951 8.663 1.00 94.25 116 ALA A O 1
ATOM 933 N N . SER A 1 117 ? -3.628 -2.536 8.270 1.00 94.12 117 SER A N 1
ATOM 934 C CA . SER A 1 117 ? -3.188 -2.388 9.665 1.00 94.12 117 SER A CA 1
ATOM 935 C C . SER A 1 117 ? -3.429 -0.980 10.222 1.00 94.12 117 SER A C 1
ATOM 937 O O . SER A 1 117 ? -3.932 -0.841 11.336 1.00 94.12 117 SER A O 1
ATOM 939 N N . VAL A 1 118 ? -3.167 0.070 9.433 1.00 95.88 118 VAL A N 1
ATOM 940 C CA . VAL A 1 118 ? -3.436 1.465 9.819 1.00 95.88 118 VAL A CA 1
ATOM 941 C C . VAL A 1 118 ? -4.930 1.692 10.062 1.00 95.88 118 VAL A C 1
ATOM 943 O O . VAL A 1 118 ? -5.304 2.331 11.047 1.00 95.88 118 VAL A O 1
ATOM 946 N N . LYS A 1 119 ? -5.797 1.154 9.194 1.00 95.69 119 LYS A N 1
ATOM 947 C CA . LYS A 1 119 ? -7.256 1.264 9.351 1.00 95.69 119 LYS A CA 1
ATOM 948 C C . LYS A 1 119 ? -7.742 0.531 10.596 1.00 95.69 119 LYS A C 1
ATOM 950 O O . LYS A 1 119 ? -8.480 1.112 11.385 1.00 95.69 119 LYS A O 1
ATOM 955 N N . VAL A 1 120 ? -7.309 -0.713 10.791 1.00 95.50 120 VAL A N 1
ATOM 956 C CA . VAL A 1 120 ? -7.682 -1.526 11.957 1.00 95.50 120 VAL A CA 1
ATOM 957 C C . VAL A 1 120 ? -7.257 -0.835 13.249 1.00 95.50 120 VAL A C 1
ATOM 959 O O . VAL A 1 120 ? -8.089 -0.644 14.133 1.00 95.50 120 VAL A O 1
ATOM 962 N N . ALA A 1 121 ? -6.003 -0.379 13.335 1.00 95.44 121 ALA A N 1
ATOM 963 C CA . ALA A 1 121 ? -5.491 0.332 14.504 1.00 95.44 121 ALA A CA 1
ATOM 964 C C . ALA A 1 121 ? -6.316 1.589 14.823 1.00 95.44 121 ALA A C 1
ATOM 966 O O . ALA A 1 121 ? -6.657 1.822 15.980 1.00 95.44 121 ALA A O 1
ATOM 967 N N . HIS A 1 122 ? -6.700 2.363 13.803 1.00 97.12 122 HIS A N 1
ATOM 968 C CA . HIS A 1 122 ? -7.541 3.544 13.987 1.00 97.12 122 HIS A CA 1
ATOM 969 C C . HIS A 1 122 ? -8.907 3.207 14.606 1.00 97.12 122 HIS A C 1
ATOM 971 O O . HIS A 1 122 ? -9.342 3.862 15.555 1.00 97.12 122 HIS A O 1
ATOM 977 N N . TRP A 1 123 ? -9.588 2.183 14.088 1.00 97.81 123 TRP A N 1
ATOM 978 C CA . TRP A 1 123 ? -10.904 1.782 14.593 1.00 97.81 123 TRP A CA 1
ATOM 979 C C . TRP A 1 123 ? -10.837 1.186 15.997 1.00 97.81 123 TRP A C 1
ATOM 981 O O . TRP A 1 123 ? -11.682 1.522 16.829 1.00 97.81 123 TRP A O 1
ATOM 991 N N . VAL A 1 124 ? -9.805 0.388 16.286 1.00 97.94 124 VAL A N 1
ATOM 992 C CA . VAL A 1 124 ? -9.528 -0.131 17.633 1.00 97.94 124 VAL A CA 1
ATOM 993 C C . VAL A 1 124 ? -9.309 1.017 18.617 1.00 97.94 124 VAL A C 1
ATOM 995 O O . VAL A 1 124 ? -9.987 1.076 19.637 1.00 97.94 124 VAL A O 1
ATOM 998 N N . GLU A 1 125 ? -8.470 1.999 18.286 1.00 97.88 125 GLU A N 1
ATOM 999 C CA . GLU A 1 125 ? -8.212 3.149 19.161 1.00 97.88 125 GLU A CA 1
ATOM 1000 C C . GLU A 1 125 ? -9.492 3.964 19.442 1.00 97.88 125 GLU A C 1
ATOM 1002 O O . GLU A 1 125 ? -9.705 4.476 20.544 1.00 97.88 125 GLU A O 1
ATOM 1007 N N . LEU A 1 126 ? -10.375 4.116 18.448 1.00 98.06 126 LEU A N 1
ATOM 1008 C CA . LEU A 1 126 ? -11.673 4.772 18.641 1.00 98.06 126 LEU A CA 1
ATOM 1009 C C . LEU A 1 126 ? -12.632 3.934 19.496 1.00 98.06 126 LEU A C 1
ATOM 1011 O O . LEU A 1 126 ? -13.394 4.508 20.282 1.00 98.06 126 LEU A O 1
ATOM 1015 N N . ALA A 1 127 ? -12.604 2.609 19.352 1.00 98.25 127 ALA A N 1
ATOM 1016 C CA . ALA A 1 127 ? -13.389 1.687 20.164 1.00 98.25 127 ALA A CA 1
ATOM 1017 C C . ALA A 1 127 ? -12.951 1.734 21.631 1.00 98.25 127 ALA A C 1
ATOM 1019 O O . ALA A 1 127 ? -13.784 1.949 22.512 1.00 98.25 127 ALA A O 1
ATOM 1020 N N . GLU A 1 128 ? -11.647 1.639 21.887 1.00 98.00 128 GLU A N 1
ATOM 1021 C CA . GLU A 1 128 ? -11.048 1.711 23.222 1.00 98.00 128 GLU A CA 1
ATOM 1022 C C . GLU A 1 128 ? -11.360 3.053 23.899 1.00 98.00 128 GLU A C 1
ATOM 1024 O O . GLU A 1 128 ? -11.821 3.085 25.042 1.00 98.00 128 GLU A O 1
ATOM 1029 N N . ARG A 1 129 ? -11.236 4.175 23.174 1.00 98.00 129 ARG A N 1
ATOM 1030 C CA . ARG A 1 129 ? -11.622 5.502 23.689 1.00 98.00 129 ARG A CA 1
ATOM 1031 C C . ARG A 1 129 ? -13.111 5.607 24.021 1.00 98.00 129 ARG A C 1
ATOM 1033 O O . ARG A 1 129 ? -13.473 6.282 24.985 1.00 98.00 129 ARG A O 1
ATOM 1040 N N . ALA A 1 130 ? -13.987 4.981 23.235 1.00 97.38 130 ALA A N 1
ATOM 1041 C CA . ALA A 1 130 ? -15.419 4.948 23.524 1.00 97.38 130 ALA A CA 1
ATOM 1042 C C . ALA A 1 130 ? -15.729 4.064 24.743 1.00 97.38 130 ALA A C 1
ATOM 1044 O O . ALA A 1 130 ?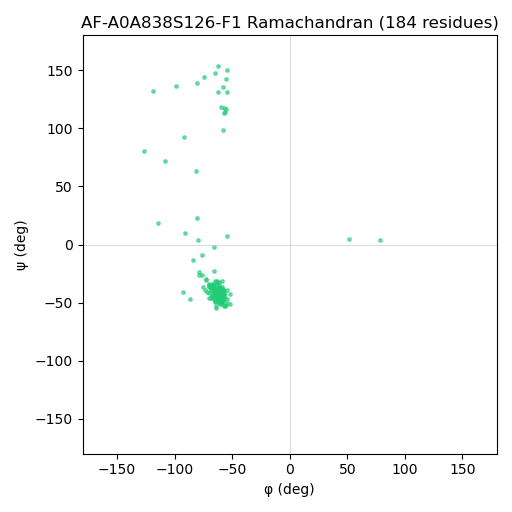 -16.518 4.467 25.597 1.00 97.38 130 ALA A O 1
ATOM 1045 N N . ALA A 1 131 ? -15.076 2.905 24.852 1.00 96.69 131 ALA A N 1
ATOM 1046 C CA . ALA A 1 131 ? -15.225 1.982 25.970 1.00 96.69 131 ALA A CA 1
ATOM 1047 C C . ALA A 1 131 ? -14.761 2.612 27.287 1.00 96.69 131 ALA A C 1
ATOM 1049 O O . ALA A 1 131 ? -15.470 2.516 28.286 1.00 96.69 131 ALA A O 1
ATOM 1050 N N . PHE A 1 132 ? -13.627 3.317 27.270 1.00 95.56 132 PHE A N 1
ATOM 1051 C CA . PHE A 1 132 ? -13.102 4.044 28.427 1.00 95.56 132 PHE A CA 1
ATOM 1052 C C . PHE A 1 132 ? -14.096 5.083 28.966 1.00 95.56 132 PHE A C 1
ATOM 1054 O O . PHE A 1 132 ? -14.254 5.230 30.172 1.00 95.56 132 PHE A O 1
ATOM 1061 N N . LYS A 1 133 ? -14.827 5.763 28.074 1.00 96.00 133 LYS A N 1
ATOM 1062 C CA . LYS A 1 133 ? -15.878 6.730 28.438 1.00 96.00 133 LYS A CA 1
ATOM 1063 C C . LYS A 1 133 ? -17.215 6.080 28.828 1.00 96.00 133 LYS A C 1
ATOM 1065 O O . LYS A 1 133 ? -18.195 6.790 29.022 1.00 96.00 133 LYS A O 1
ATOM 1070 N N . GLY A 1 134 ? -17.293 4.749 28.880 1.00 94.62 134 GLY A N 1
ATOM 1071 C CA . GLY A 1 134 ? -18.523 4.009 29.181 1.00 94.62 134 GLY A CA 1
ATOM 1072 C C . GLY A 1 134 ? -19.504 3.884 28.008 1.00 94.62 134 GLY A C 1
ATOM 1073 O O . GLY A 1 134 ? -20.579 3.306 28.158 1.00 94.62 134 GLY A O 1
ATOM 1074 N N . TYR A 1 135 ? -19.159 4.371 26.811 1.00 96.69 135 TYR A N 1
ATOM 1075 C CA . TYR A 1 135 ? -20.014 4.283 25.623 1.00 96.69 135 TYR A CA 1
ATOM 1076 C C . TYR A 1 135 ? -19.903 2.906 24.950 1.00 96.69 135 TYR A C 1
ATOM 1078 O O . TYR A 1 135 ? -19.475 2.790 23.800 1.00 96.69 135 TYR A O 1
ATOM 1086 N N . TYR A 1 136 ? -20.303 1.846 25.656 1.00 96.56 136 TYR A N 1
ATOM 1087 C CA . TYR A 1 136 ? -20.064 0.457 25.242 1.00 96.56 136 TYR A CA 1
ATOM 1088 C C . TYR A 1 136 ? -20.708 0.087 23.904 1.00 96.56 136 TYR A C 1
ATOM 1090 O O . TYR A 1 136 ? -20.073 -0.579 23.092 1.00 96.56 136 TYR A O 1
ATOM 1098 N N . ARG A 1 137 ? -21.924 0.570 23.615 1.00 96.62 137 ARG A N 1
ATOM 1099 C CA . ARG A 1 137 ? -22.570 0.328 22.312 1.00 96.62 137 ARG A CA 1
ATOM 1100 C C . ARG A 1 137 ? -21.736 0.894 21.163 1.00 96.62 137 ARG A C 1
ATOM 1102 O O . ARG A 1 137 ? -21.440 0.187 20.209 1.00 96.62 137 ARG A O 1
ATOM 1109 N N . ARG A 1 138 ? -21.283 2.143 21.313 1.00 97.38 138 ARG A N 1
ATOM 1110 C CA . ARG A 1 138 ? -20.424 2.811 20.331 1.00 97.38 138 ARG A CA 1
ATOM 1111 C C . ARG A 1 138 ? -19.076 2.107 20.194 1.00 97.38 138 ARG A C 1
ATOM 1113 O O . ARG A 1 138 ? -18.579 1.996 19.083 1.00 97.38 138 ARG A O 1
ATOM 1120 N N . ALA A 1 139 ? -18.491 1.634 21.293 1.00 98.12 139 ALA A N 1
ATOM 1121 C CA . ALA A 1 139 ? -17.246 0.871 21.255 1.00 98.12 139 ALA A CA 1
ATOM 1122 C C . ALA A 1 139 ? -17.397 -0.436 20.462 1.00 98.12 139 ALA A C 1
ATOM 1124 O O . ALA A 1 139 ? -16.571 -0.723 19.602 1.00 98.12 139 ALA A O 1
ATOM 1125 N N . ILE A 1 140 ? -18.486 -1.179 20.685 1.00 98.06 140 ILE A N 1
ATOM 1126 C CA . ILE A 1 140 ? -18.796 -2.403 19.932 1.00 98.06 140 ILE A CA 1
ATOM 1127 C C . ILE A 1 140 ? -18.924 -2.107 18.435 1.00 98.06 140 ILE A C 1
ATOM 1129 O O . ILE A 1 140 ? -18.362 -2.843 17.628 1.00 98.06 140 ILE A O 1
ATOM 1133 N N . ASP A 1 141 ? -19.629 -1.040 18.054 1.00 98.12 141 ASP A N 1
ATOM 1134 C CA . ASP A 1 141 ? -19.782 -0.679 16.639 1.00 98.12 141 ASP A CA 1
ATOM 1135 C C . ASP A 1 141 ? -18.422 -0.361 15.990 1.00 98.12 141 ASP A C 1
ATOM 1137 O O . ASP A 1 141 ? -18.122 -0.862 14.912 1.00 98.12 141 ASP A O 1
ATOM 1141 N N . 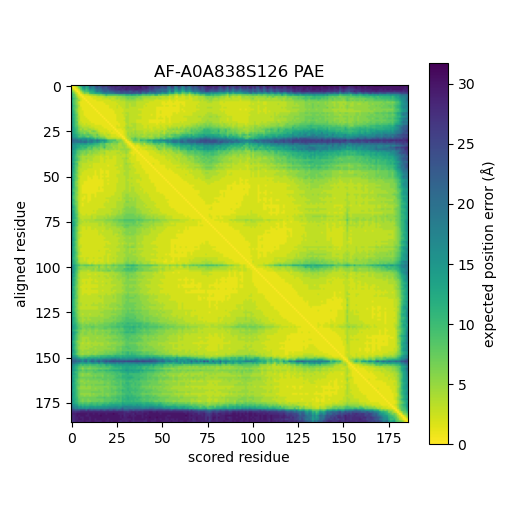ARG A 1 142 ? -17.534 0.354 16.695 1.00 98.06 142 ARG A N 1
ATOM 1142 C CA . ARG A 1 142 ? -16.171 0.647 16.212 1.00 98.06 142 ARG A CA 1
ATOM 1143 C C . ARG A 1 142 ? -15.283 -0.595 16.118 1.00 98.06 142 ARG A C 1
ATOM 1145 O O . ARG A 1 142 ? -14.479 -0.699 15.198 1.00 98.06 142 ARG A O 1
ATOM 1152 N N . TYR A 1 143 ? -15.436 -1.555 17.026 1.00 98.31 143 TYR A N 1
ATOM 1153 C CA . TYR A 1 143 ? -14.745 -2.839 16.911 1.00 98.31 143 TYR A CA 1
ATOM 1154 C C . TYR A 1 143 ? -15.229 -3.660 15.712 1.00 98.31 143 TYR A C 1
ATOM 1156 O O . TYR A 1 143 ? -14.419 -4.319 15.066 1.00 98.31 143 TYR A O 1
ATOM 1164 N N . LYS A 1 144 ? -16.518 -3.592 15.359 1.00 97.25 144 LYS A N 1
ATOM 1165 C CA . LYS A 1 144 ? -17.020 -4.215 14.124 1.00 97.25 144 LYS A CA 1
ATOM 1166 C C . LYS A 1 144 ? -16.433 -3.561 12.876 1.00 97.25 144 LYS A C 1
ATOM 1168 O O . LYS A 1 144 ? -16.073 -4.279 11.950 1.00 97.25 144 LYS A O 1
ATOM 1173 N N . ASP A 1 145 ? -16.272 -2.236 12.873 1.00 96.69 145 ASP A N 1
ATOM 1174 C CA . ASP A 1 145 ? -15.572 -1.543 11.784 1.00 96.69 145 ASP A CA 1
ATOM 1175 C C . ASP A 1 145 ? -14.121 -2.043 11.655 1.00 96.69 145 ASP A C 1
ATOM 1177 O O . ASP A 1 145 ? -13.633 -2.260 10.548 1.00 96.69 145 ASP A O 1
ATOM 1181 N N . ALA A 1 146 ? -13.433 -2.295 12.774 1.00 96.25 146 ALA A N 1
ATOM 1182 C CA . ALA A 1 146 ? -12.096 -2.890 12.760 1.00 96.25 146 ALA A CA 1
ATOM 1183 C C . ALA A 1 146 ? -12.092 -4.321 12.183 1.00 96.25 146 ALA A C 1
ATOM 1185 O O . ALA A 1 146 ? -11.244 -4.629 11.344 1.00 96.25 146 ALA A O 1
ATOM 1186 N N . LEU A 1 147 ? -13.050 -5.172 12.581 1.00 95.31 147 LEU A N 1
ATOM 1187 C CA . LEU A 1 147 ? -13.208 -6.532 12.041 1.00 95.31 147 LEU A CA 1
ATOM 1188 C C . LEU A 1 147 ? -13.436 -6.521 10.528 1.00 95.31 147 LEU A C 1
ATOM 1190 O O . LEU A 1 147 ? -12.773 -7.263 9.809 1.00 95.31 147 LEU A O 1
ATOM 1194 N N . PHE A 1 148 ? -14.281 -5.612 10.033 1.00 93.44 148 PHE A N 1
ATOM 1195 C CA . PHE A 1 148 ? -14.530 -5.459 8.599 1.00 93.44 148 PHE A CA 1
ATOM 1196 C C . PHE A 1 148 ? -13.236 -5.239 7.796 1.00 93.44 148 PHE A C 1
ATOM 1198 O O . PHE A 1 148 ? -13.078 -5.782 6.704 1.00 93.44 148 PHE A O 1
ATOM 1205 N N . TYR A 1 149 ? -12.285 -4.460 8.322 1.00 91.12 149 TYR A N 1
ATOM 1206 C CA . TYR A 1 149 ? -11.003 -4.243 7.645 1.00 91.12 149 TYR A CA 1
ATOM 1207 C C . TYR A 1 149 ? -10.011 -5.400 7.809 1.00 91.12 149 TYR A C 1
ATOM 1209 O O . TYR A 1 149 ? -9.178 -5.576 6.921 1.00 91.12 149 TYR A O 1
ATOM 1217 N N . LEU A 1 150 ? -10.097 -6.187 8.887 1.00 89.94 150 LEU A N 1
ATOM 1218 C CA . LEU A 1 150 ? -9.303 -7.411 9.057 1.00 89.94 150 LEU A CA 1
ATOM 1219 C C . LEU A 1 150 ? -9.738 -8.525 8.101 1.00 89.94 150 LEU A C 1
ATOM 1221 O O . LEU A 1 150 ? -8.899 -9.292 7.642 1.00 89.94 150 LEU A O 1
ATOM 1225 N N . GLU A 1 151 ? -11.031 -8.610 7.794 1.00 85.00 151 GLU A N 1
ATOM 1226 C CA . GLU A 1 151 ? -11.607 -9.655 6.939 1.00 85.00 151 GLU A CA 1
ATOM 1227 C C . GLU A 1 151 ? -11.334 -9.460 5.440 1.00 85.00 151 GLU A C 1
ATOM 1229 O O . GLU A 1 151 ? -11.579 -10.366 4.645 1.00 85.00 151 GLU A O 1
ATOM 1234 N N . ARG A 1 152 ? -10.791 -8.309 5.020 1.00 80.12 152 ARG A N 1
ATOM 1235 C CA . ARG A 1 152 ? -10.422 -8.091 3.612 1.00 80.12 152 ARG A CA 1
ATOM 1236 C C . ARG A 1 152 ? -9.148 -8.857 3.238 1.00 80.12 152 ARG A C 1
ATOM 1238 O O . ARG A 1 152 ? -8.196 -8.894 4.008 1.00 80.12 152 ARG A O 1
ATOM 1245 N N . GLU A 1 153 ? -9.116 -9.361 1.998 1.00 62.97 153 GLU A N 1
ATOM 1246 C CA . GLU A 1 153 ? -8.099 -10.231 1.353 1.00 62.97 153 GLU A CA 1
ATOM 1247 C C . GLU A 1 153 ? -6.631 -9.741 1.363 1.00 62.97 153 GLU A C 1
ATOM 1249 O O . GLU A 1 153 ? -5.768 -10.340 0.730 1.00 62.97 153 GLU A O 1
ATOM 1254 N N . SER A 1 154 ? -6.305 -8.658 2.063 1.00 77.81 154 SER A N 1
ATOM 1255 C CA . SER A 1 154 ? -4.961 -8.087 2.122 1.00 77.81 154 SER A CA 1
ATOM 1256 C C . SER A 1 154 ? -4.329 -8.156 3.509 1.00 77.81 154 SER A C 1
ATOM 1258 O O . SER A 1 154 ? -3.443 -7.359 3.782 1.00 77.81 154 SER A O 1
ATOM 1260 N N . VAL A 1 155 ? -4.817 -9.007 4.412 1.00 83.94 155 VAL A N 1
ATOM 1261 C CA . VAL A 1 155 ? -4.212 -9.233 5.734 1.00 83.94 155 VAL A CA 1
ATOM 1262 C C . VAL A 1 155 ? -3.795 -10.693 5.826 1.00 83.94 155 VAL A C 1
ATOM 1264 O O . VAL A 1 155 ? -4.589 -11.579 5.504 1.00 83.94 155 VAL A O 1
ATOM 1267 N N . LYS A 1 156 ? -2.562 -10.942 6.281 1.00 86.38 156 LYS A N 1
ATOM 1268 C CA . LYS A 1 156 ? -2.058 -12.302 6.496 1.00 86.38 156 LYS A CA 1
ATOM 1269 C C . LYS A 1 156 ? -2.978 -13.089 7.421 1.00 86.38 156 LYS A C 1
ATOM 1271 O O . LYS A 1 156 ? -3.521 -12.545 8.382 1.00 86.38 156 LYS A O 1
ATOM 1276 N N . GLU A 1 157 ? -3.141 -14.370 7.113 1.00 89.31 157 GLU A N 1
ATOM 1277 C CA . GLU A 1 157 ? -4.080 -15.265 7.791 1.00 89.31 157 GLU A CA 1
ATOM 1278 C C . GLU A 1 157 ? -3.877 -15.298 9.310 1.00 89.31 157 GLU A C 1
ATOM 1280 O 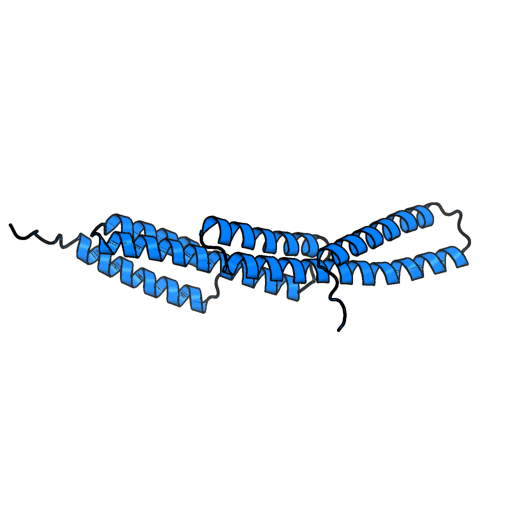O . GLU A 1 157 ? -4.822 -15.145 10.076 1.00 89.31 157 GLU A O 1
ATOM 1285 N N . ASP A 1 158 ? -2.628 -15.430 9.744 1.00 88.75 158 ASP A N 1
ATOM 1286 C CA . ASP A 1 158 ? -2.217 -15.459 11.145 1.00 88.75 158 ASP A CA 1
ATOM 1287 C C . ASP A 1 158 ? -2.568 -14.157 11.881 1.00 88.75 158 ASP A C 1
ATOM 1289 O O . ASP A 1 158 ? -3.162 -14.181 12.962 1.00 88.75 158 ASP A O 1
ATOM 1293 N N . VAL A 1 159 ? -2.266 -13.012 11.263 1.00 87.94 159 VAL A N 1
ATOM 1294 C CA . VAL A 1 159 ? -2.599 -11.684 11.794 1.00 87.94 159 VAL A CA 1
ATOM 1295 C C . VAL A 1 159 ? -4.112 -11.496 11.861 1.00 87.94 159 VAL A C 1
ATOM 1297 O O . VAL A 1 159 ? -4.627 -10.955 12.844 1.00 87.94 159 VAL A O 1
ATOM 1300 N N . ARG A 1 160 ? -4.834 -11.959 10.837 1.00 91.69 160 ARG A N 1
ATOM 1301 C CA . ARG A 1 160 ? -6.291 -11.876 10.774 1.00 91.69 160 ARG A CA 1
ATOM 1302 C C . ARG A 1 160 ? -6.935 -12.692 11.886 1.00 91.69 160 ARG A C 1
ATOM 1304 O O . ARG A 1 160 ? -7.724 -12.130 12.638 1.00 91.69 160 ARG A O 1
ATOM 1311 N N . ILE A 1 161 ? -6.580 -13.970 12.024 1.00 92.19 161 ILE A N 1
ATOM 1312 C CA . ILE A 1 161 ? -7.126 -14.863 13.058 1.00 92.19 161 ILE A CA 1
ATOM 1313 C C . ILE A 1 161 ? -6.882 -14.269 14.448 1.00 92.19 161 ILE A C 1
ATOM 1315 O O . ILE A 1 161 ? -7.831 -14.051 15.202 1.00 92.19 161 ILE A O 1
ATOM 1319 N N . ALA A 1 162 ? -5.633 -13.912 14.762 1.00 92.00 162 ALA A N 1
ATOM 1320 C CA . ALA A 1 162 ? -5.287 -13.346 16.064 1.00 92.00 162 ALA A CA 1
ATOM 1321 C C . ALA A 1 162 ? -6.025 -12.021 16.344 1.00 92.00 162 ALA A C 1
ATOM 1323 O O . ALA A 1 162 ? -6.481 -11.774 17.467 1.00 92.00 162 ALA A O 1
ATOM 1324 N N . GLY A 1 163 ? -6.167 -11.167 15.325 1.00 93.00 163 GLY A N 1
ATOM 1325 C CA . GLY A 1 163 ? -6.896 -9.904 15.413 1.00 93.00 163 GLY A CA 1
ATOM 1326 C C . GLY A 1 163 ? -8.394 -10.099 15.655 1.00 93.00 163 GLY A C 1
ATOM 1327 O O . GLY A 1 163 ? -8.955 -9.466 16.552 1.00 93.00 163 GLY A O 1
ATOM 1328 N N . VAL A 1 164 ? -9.026 -11.003 14.902 1.00 95.31 164 VAL A N 1
ATOM 1329 C CA . VAL A 1 164 ? -10.453 -11.339 15.026 1.00 95.31 164 VAL A CA 1
ATOM 1330 C C . VAL A 1 164 ? -10.754 -11.910 16.405 1.00 95.31 164 VAL A C 1
ATOM 1332 O O . VAL A 1 164 ? -11.684 -11.448 17.065 1.00 95.31 164 VAL A O 1
ATOM 1335 N N . GLU A 1 165 ? -9.943 -12.851 16.889 1.00 95.88 165 GLU A N 1
ATOM 1336 C CA . GLU A 1 165 ? -10.113 -13.424 18.225 1.00 95.88 165 GLU A CA 1
ATOM 1337 C C . GLU A 1 165 ? -9.995 -12.369 19.325 1.00 95.88 165 GLU A C 1
ATOM 1339 O O . GLU A 1 165 ? -10.823 -12.316 20.240 1.00 95.88 165 GLU A O 1
ATOM 1344 N N . ARG A 1 166 ? -8.971 -11.509 19.248 1.00 96.19 166 ARG A N 1
ATOM 1345 C CA . ARG A 1 166 ? -8.766 -10.443 20.232 1.00 96.19 166 ARG A CA 1
ATOM 1346 C C . ARG A 1 166 ? -9.951 -9.482 20.255 1.00 96.19 166 ARG A C 1
ATOM 1348 O O . ARG A 1 166 ? -10.492 -9.225 21.327 1.00 96.19 166 ARG A O 1
ATOM 1355 N N . ILE A 1 167 ? -10.363 -8.972 19.095 1.00 97.00 167 ILE A N 1
ATOM 1356 C CA . ILE A 1 167 ? -11.476 -8.019 19.004 1.00 97.00 167 ILE A CA 1
ATOM 1357 C C . ILE A 1 167 ? -12.799 -8.684 19.412 1.00 97.00 167 ILE A C 1
ATOM 1359 O O . ILE A 1 167 ? -13.609 -8.070 20.105 1.00 97.00 167 ILE A O 1
ATOM 1363 N N . GLY A 1 168 ? -13.006 -9.953 19.053 1.00 97.00 168 GLY A N 1
ATOM 1364 C CA . GLY A 1 168 ? -14.175 -10.730 19.462 1.00 97.00 168 GLY A CA 1
ATOM 1365 C C . GLY A 1 168 ? -14.302 -10.850 20.983 1.00 97.00 168 GLY A C 1
ATOM 1366 O O . GLY A 1 168 ? -15.387 -10.622 21.524 1.00 97.00 168 GLY A O 1
ATOM 1367 N N . ARG A 1 169 ? -13.192 -11.122 21.686 1.00 97.44 169 ARG A N 1
ATOM 1368 C CA . ARG A 1 169 ? -13.163 -11.148 23.160 1.00 97.44 169 ARG A CA 1
ATOM 1369 C C . ARG A 1 169 ? -13.545 -9.796 23.767 1.00 97.44 169 ARG A C 1
ATOM 1371 O O . ARG A 1 169 ? -14.378 -9.756 24.671 1.00 97.44 169 ARG A O 1
ATOM 1378 N N . GLU A 1 170 ? -12.999 -8.698 23.246 1.00 97.31 170 GLU A N 1
ATOM 1379 C CA . GLU A 1 170 ? -13.330 -7.345 23.718 1.00 97.31 170 GLU A CA 1
ATOM 1380 C C . GLU A 1 170 ? -14.813 -7.007 23.517 1.00 97.31 170 GLU A C 1
ATOM 1382 O O . GLU A 1 170 ? -15.469 -6.483 24.421 1.00 97.31 170 GLU A O 1
ATOM 1387 N N . ILE A 1 171 ? -15.385 -7.361 22.361 1.00 97.56 171 ILE A N 1
ATOM 1388 C CA . ILE A 1 171 ? -16.818 -7.177 22.098 1.00 97.56 171 ILE A CA 1
ATOM 1389 C C . ILE A 1 171 ? -17.664 -7.924 23.136 1.00 97.56 171 ILE A C 1
ATOM 1391 O O . ILE A 1 171 ? -18.655 -7.369 23.618 1.00 97.56 171 ILE A O 1
ATOM 1395 N N . GLU A 1 172 ? -17.299 -9.154 23.497 1.00 97.19 172 GLU A N 1
ATOM 1396 C CA . GLU A 1 172 ? -18.072 -9.937 24.463 1.00 97.19 172 GLU A CA 1
ATOM 1397 C C . GLU A 1 172 ? -18.007 -9.342 25.875 1.00 97.19 172 GLU A C 1
ATOM 1399 O O . GLU A 1 172 ? -19.042 -9.174 26.524 1.00 97.19 172 GLU A O 1
ATOM 1404 N N . VAL A 1 173 ? -16.827 -8.890 26.315 1.00 96.38 173 VAL A N 1
ATOM 1405 C CA . VAL A 1 173 ? -16.675 -8.155 27.584 1.00 96.38 173 VAL A CA 1
ATOM 1406 C C . VAL A 1 173 ? -17.575 -6.915 27.610 1.00 96.38 173 VAL A C 1
ATOM 1408 O O . VAL A 1 173 ? -18.286 -6.670 28.589 1.00 96.38 173 VAL A O 1
ATOM 1411 N N . LEU A 1 174 ? -17.591 -6.138 26.525 1.00 96.00 174 LEU A N 1
ATOM 1412 C CA . LEU A 1 174 ? -18.426 -4.941 26.422 1.00 96.00 174 LEU A CA 1
ATOM 1413 C C . LEU A 1 174 ? -19.925 -5.265 26.409 1.00 96.00 174 LEU A C 1
ATOM 1415 O O . LEU A 1 174 ? -20.713 -4.512 26.985 1.00 96.00 174 LEU A O 1
ATOM 1419 N N . ARG A 1 175 ? -20.336 -6.384 25.802 1.00 95.81 175 ARG A N 1
ATOM 1420 C CA . ARG A 1 175 ? -21.733 -6.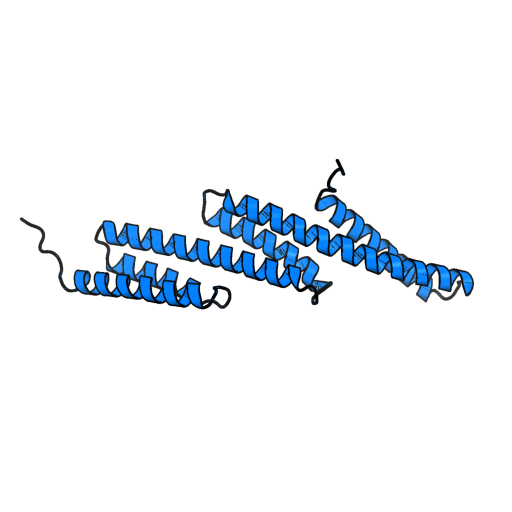850 25.824 1.00 95.81 175 ARG A CA 1
ATOM 1421 C C . ARG A 1 175 ? -22.192 -7.204 27.231 1.00 95.81 175 ARG A C 1
ATOM 1423 O O . ARG A 1 175 ? -23.310 -6.842 27.594 1.00 95.81 175 ARG A O 1
ATOM 1430 N N . VAL A 1 176 ? -21.350 -7.865 28.025 1.00 95.06 176 VAL A N 1
ATOM 1431 C CA . VAL A 1 176 ? -21.653 -8.160 29.435 1.00 95.06 176 VAL A CA 1
ATOM 1432 C C . VAL A 1 176 ? -21.826 -6.861 30.224 1.00 95.06 176 VAL A C 1
ATOM 1434 O O . VAL A 1 176 ? -22.846 -6.678 30.885 1.00 95.06 176 VAL A O 1
ATOM 1437 N N . ARG A 1 177 ? -20.900 -5.902 30.079 1.00 91.25 177 ARG A N 1
ATOM 1438 C CA . ARG A 1 177 ? -20.992 -4.587 30.747 1.00 91.25 177 ARG A CA 1
ATOM 1439 C C . ARG A 1 177 ? -22.227 -3.785 30.340 1.00 91.25 177 ARG A C 1
ATOM 1441 O O . ARG A 1 177 ? -22.770 -3.042 31.148 1.00 91.25 177 ARG A O 1
ATOM 1448 N N . LEU A 1 178 ? -22.684 -3.935 29.099 1.00 90.69 178 LEU A N 1
ATOM 1449 C CA . LEU A 1 178 ? -23.899 -3.285 28.610 1.00 90.69 178 LEU A CA 1
ATOM 1450 C C . LEU A 1 178 ? -25.178 -3.918 29.187 1.00 90.69 178 LEU A C 1
ATOM 1452 O O . LEU A 1 178 ? -26.166 -3.213 29.376 1.00 90.69 178 LEU A O 1
ATOM 1456 N N . LYS A 1 179 ? -25.161 -5.223 29.491 1.00 87.94 179 LYS A N 1
ATOM 1457 C CA . LYS A 1 179 ? -26.267 -5.938 30.157 1.00 87.94 179 LYS A CA 1
ATOM 1458 C C . LYS A 1 179 ? -26.310 -5.707 31.670 1.00 87.94 179 LYS A C 1
ATOM 1460 O O . LYS A 1 179 ? -27.376 -5.838 32.263 1.00 87.94 179 LYS A O 1
ATOM 1465 N N . SER A 1 180 ? -25.182 -5.353 32.282 1.00 78.75 180 SER A N 1
ATOM 1466 C CA . SER A 1 180 ? -25.066 -5.007 33.702 1.00 78.75 180 SER A CA 1
ATOM 1467 C C . SER A 1 180 ? -24.821 -3.503 33.864 1.00 78.75 180 SER A C 1
ATOM 1469 O O . SER A 1 180 ? -23.695 -3.114 34.185 1.00 78.75 180 SER A O 1
ATOM 1471 N N . PRO A 1 181 ? -25.829 -2.634 33.623 1.00 60.69 181 PRO A N 1
ATOM 1472 C CA . PRO A 1 181 ? -25.656 -1.201 33.801 1.00 60.69 181 PRO A CA 1
ATOM 1473 C C . PRO A 1 181 ? -25.222 -0.941 35.242 1.00 60.69 181 PRO A C 1
ATOM 1475 O O . PRO A 1 181 ? -25.919 -1.281 36.198 1.00 60.69 181 PRO A O 1
ATOM 1478 N N . HIS A 1 182 ? -24.026 -0.382 35.391 1.00 53.34 182 HIS A N 1
ATOM 1479 C CA . HIS A 1 182 ? -23.501 0.051 36.672 1.00 53.34 182 HIS A CA 1
ATOM 1480 C C . HIS A 1 182 ? -24.500 1.065 37.255 1.00 53.34 182 HIS A C 1
ATOM 1482 O O . HIS A 1 182 ? -24.700 2.129 36.668 1.00 53.34 182 HIS A O 1
ATOM 1488 N N . LYS A 1 183 ? -25.175 0.724 38.364 1.00 46.44 183 LYS A N 1
ATOM 1489 C CA . LYS A 1 183 ? -25.868 1.717 39.197 1.00 46.44 183 LYS A CA 1
ATOM 1490 C C . LYS A 1 183 ? -24.813 2.752 39.584 1.00 46.44 183 LYS A C 1
ATOM 1492 O O . LYS A 1 183 ? -23.835 2.391 40.235 1.00 46.44 183 LYS A O 1
ATOM 1497 N N . ALA A 1 184 ? -24.984 3.995 39.144 1.00 39.66 184 ALA A N 1
ATOM 1498 C CA . ALA A 1 184 ? -24.198 5.095 39.679 1.00 39.66 184 ALA A CA 1
ATOM 1499 C C . ALA A 1 184 ? -24.430 5.149 41.203 1.00 39.66 184 ALA A C 1
ATOM 1501 O O . ALA A 1 184 ? -25.579 4.972 41.621 1.00 39.66 184 ALA A O 1
ATOM 1502 N N . PRO A 1 185 ? -23.384 5.316 42.030 1.00 47.22 185 PRO A N 1
ATOM 1503 C CA . PRO A 1 185 ? -23.585 5.649 43.432 1.00 47.22 185 PRO A CA 1
ATOM 1504 C C . PRO A 1 185 ? -24.282 7.016 43.510 1.00 47.22 185 PRO A C 1
ATOM 1506 O O . PRO A 1 185 ? -23.895 7.935 42.784 1.00 47.22 185 PRO A O 1
ATOM 1509 N N . GLU A 1 186 ? -25.345 7.081 44.315 1.00 42.03 186 GLU A N 1
ATOM 1510 C CA . GLU A 1 186 ? -26.104 8.301 44.645 1.00 42.03 186 GLU A CA 1
ATOM 1511 C C . GLU A 1 186 ? -25.238 9.355 45.345 1.00 42.03 186 GLU A C 1
ATOM 1513 O O . GLU A 1 186 ? -24.329 8.963 46.116 1.00 42.03 186 GLU A O 1
#

Solvent-accessible surface area (backbone atoms only — not comparable to full-atom values): 9734 Å² total; per-residue (Å²): 131,83,79,76,75,51,41,66,55,27,46,54,52,22,53,53,33,50,56,50,50,51,55,52,48,54,59,61,69,65,70,82,65,56,70,70,59,50,52,52,49,53,57,49,46,57,54,39,52,55,49,29,52,52,23,37,54,48,19,23,53,48,43,22,51,52,30,40,57,51,16,71,69,43,86,49,70,67,56,22,43,52,35,35,49,54,18,43,51,39,36,51,60,37,37,73,78,46,70,88,42,64,71,53,54,52,50,42,47,54,51,44,28,48,46,36,51,56,50,27,52,53,25,42,54,53,11,52,58,27,41,76,72,65,39,34,71,63,12,42,54,27,40,49,56,17,47,60,47,43,72,39,97,47,47,58,66,70,62,28,53,57,48,49,54,53,52,52,53,53,42,52,55,38,51,52,51,64,74,52,69,77,78,75,84,129

Sequence (186 aa):
AETASSPDSHLDVFHFCQNYLESTEEASRANNLPPDKRNTIRAGRERVRTLEKHHLLTWARDSSRILTHEAQKRVRVSDKIETANRAVECLDSALKVFPEAPELNESKLAIREFIASVKVAHWVELAERAAFKGYYRRAIDRYKDALFYLERESVKEDVRIAGVERIGREIEVLRVRLKSPHKAPE

pLDDT: mean 91.31, std 12.17, range [35.38, 98.62]

Nearest PDB structures (foldseek):
  5mk2-assembly1_A  TM=4.236E-01  e=9.651E-02  Homo sapiens
  5mjz-assembly2_B  TM=5.849E-01  e=5.644E-01  Homo sapiens
  5crv-assembly1_A  TM=4.666E-01  e=2.983E-01  Homo sapiens
  5mk2-assembly2_B  TM=4.119E-01  e=2.575E-01  Homo sapiens
  4tql-assembly1_A  TM=3.055E-01  e=1.068E+00  synthetic construct

Secondary structure (DSSP, 8-state):
------HHHHHHHHHHHHHHHHHHHHHHHT--S-HHHHHHHHHHHHHHHHHHHHHHHHHHHHHHHHHHHHHHH-SSHHHHHHHHHHHHHHHHHHHHH-TT-HHHHHHHHHHHHHHHHHHHHHHHHHHHHHHHTT-HHHHHHHHHHHHHHHSSTTS-HHHHHHHHHHHHHHHHHHHHHHHS--PPP-